Protein AF-A0A3M1CTQ0-F1 (afdb_monomer_lite)

Structure (mmCIF, N/CA/C/O backbone):
data_AF-A0A3M1CTQ0-F1
#
_entry.id   AF-A0A3M1CTQ0-F1
#
loop_
_atom_site.group_PDB
_atom_site.id
_atom_site.type_symbol
_atom_site.label_atom_id
_atom_site.label_alt_id
_atom_site.label_comp_id
_atom_site.label_asym_id
_atom_site.label_entity_id
_atom_site.label_seq_id
_atom_site.pdbx_PDB_ins_code
_atom_site.Cartn_x
_atom_site.Cartn_y
_atom_site.Cartn_z
_atom_site.occupancy
_atom_site.B_iso_or_equiv
_atom_site.auth_seq_id
_atom_site.auth_comp_id
_atom_site.auth_asym_id
_atom_site.auth_atom_id
_atom_site.pdbx_PDB_model_num
ATOM 1 N N . MET A 1 1 ? 39.152 0.778 6.930 1.00 37.28 1 MET A N 1
ATOM 2 C CA . MET A 1 1 ? 38.260 1.190 8.036 1.00 37.28 1 MET A CA 1
ATOM 3 C C . MET A 1 1 ? 37.864 -0.081 8.768 1.00 37.28 1 MET A C 1
ATOM 5 O O . MET A 1 1 ? 37.184 -0.903 8.170 1.00 37.28 1 MET A O 1
ATOM 9 N N . SER A 1 2 ? 38.401 -0.308 9.970 1.00 46.09 2 SER A N 1
ATOM 10 C CA . SER A 1 2 ? 38.157 -1.532 10.747 1.00 46.09 2 SER A CA 1
ATOM 11 C C . SER A 1 2 ? 36.682 -1.644 11.119 1.00 46.09 2 SER A C 1
ATOM 13 O O . SER A 1 2 ? 36.108 -0.698 11.652 1.00 46.09 2 SER A O 1
ATOM 15 N N . ASN A 1 3 ? 36.077 -2.787 10.806 1.00 51.97 3 ASN A N 1
ATOM 16 C CA . ASN A 1 3 ? 34.703 -3.111 11.162 1.00 51.97 3 ASN A CA 1
ATOM 17 C C . ASN A 1 3 ? 34.649 -3.400 12.675 1.00 51.97 3 ASN A C 1
ATOM 19 O O . ASN A 1 3 ? 35.300 -4.355 13.103 1.00 51.97 3 ASN A O 1
ATOM 23 N N . PRO A 1 4 ? 33.958 -2.600 13.506 1.00 60.28 4 PRO A N 1
ATOM 24 C CA . PRO A 1 4 ? 33.806 -2.932 14.915 1.00 60.28 4 PRO A CA 1
ATOM 25 C C . PRO A 1 4 ? 32.938 -4.190 15.023 1.00 60.28 4 PRO A C 1
ATOM 27 O O . PRO A 1 4 ? 31.771 -4.198 14.634 1.00 60.28 4 PRO A O 1
ATOM 30 N N . THR A 1 5 ? 33.521 -5.284 15.509 1.00 68.12 5 THR A N 1
ATOM 31 C CA . THR A 1 5 ? 32.817 -6.554 15.685 1.00 68.12 5 THR A CA 1
ATOM 32 C C . THR A 1 5 ? 31.755 -6.395 16.768 1.00 68.12 5 THR A C 1
ATOM 34 O O . THR A 1 5 ? 32.081 -6.146 17.926 1.00 68.12 5 THR A O 1
ATOM 37 N N . LEU A 1 6 ? 30.483 -6.576 16.398 1.00 76.38 6 LEU A N 1
ATOM 38 C CA . LEU A 1 6 ? 29.324 -6.518 17.303 1.00 76.38 6 LEU A CA 1
ATOM 39 C C . LEU A 1 6 ? 29.401 -7.547 18.456 1.00 76.38 6 LEU A C 1
ATOM 41 O O . LEU A 1 6 ? 28.663 -7.440 19.430 1.00 76.38 6 LEU A O 1
ATOM 45 N N . PHE A 1 7 ? 30.309 -8.521 18.345 1.00 77.75 7 PHE A N 1
ATOM 46 C CA . PHE A 1 7 ? 30.577 -9.572 19.320 1.00 77.75 7 PHE A CA 1
ATOM 47 C C . PHE A 1 7 ? 32.091 -9.670 19.594 1.00 77.75 7 PHE A C 1
ATOM 49 O O . PHE A 1 7 ? 32.768 -10.485 18.970 1.00 77.75 7 PHE A O 1
ATOM 56 N N . PRO A 1 8 ? 32.646 -8.819 20.473 1.00 74.62 8 PRO A N 1
ATOM 57 C CA . PRO A 1 8 ? 34.087 -8.775 20.739 1.00 74.62 8 PRO A CA 1
ATOM 58 C C . PRO A 1 8 ? 34.611 -10.010 21.490 1.00 74.62 8 PRO A C 1
ATOM 60 O O . PRO A 1 8 ? 35.784 -10.341 21.358 1.00 74.62 8 PRO A O 1
ATOM 63 N N . ASP A 1 9 ? 33.743 -10.705 22.231 1.00 81.44 9 ASP A N 1
ATOM 64 C CA . ASP A 1 9 ? 34.114 -11.860 23.061 1.00 81.44 9 ASP A CA 1
ATOM 65 C C . ASP A 1 9 ? 33.961 -13.208 22.336 1.00 81.44 9 ASP A C 1
ATOM 67 O O . ASP A 1 9 ? 34.254 -14.261 22.906 1.00 81.44 9 ASP A O 1
ATOM 71 N N . LEU A 1 10 ? 33.475 -13.207 21.087 1.00 73.38 10 LEU A N 1
ATOM 72 C CA . LEU A 1 10 ? 33.406 -14.436 20.303 1.00 73.38 10 LEU A CA 1
ATOM 73 C C . LEU A 1 10 ? 34.791 -14.763 19.737 1.00 73.38 10 LEU A C 1
ATOM 75 O O . LEU A 1 10 ? 35.428 -13.883 19.151 1.00 73.38 10 LEU A O 1
ATOM 79 N N . PRO A 1 11 ? 35.254 -16.021 19.856 1.00 69.75 11 PRO A N 1
ATOM 80 C CA . PRO A 1 11 ? 36.501 -16.430 19.235 1.00 69.75 11 PRO A CA 1
ATOM 81 C C . PRO A 1 11 ? 36.406 -16.198 17.726 1.00 69.75 11 PRO A C 1
ATOM 83 O O . PRO A 1 11 ? 35.443 -16.618 17.078 1.00 69.75 11 PRO A O 1
ATOM 86 N N . THR A 1 12 ? 37.401 -15.509 17.168 1.00 65.06 12 THR A N 1
ATOM 87 C CA . THR A 1 12 ? 37.523 -15.302 15.725 1.00 65.06 12 THR A CA 1
ATOM 88 C C . THR A 1 12 ? 37.502 -16.666 15.043 1.00 65.06 12 THR A C 1
ATOM 90 O O . THR A 1 12 ? 38.182 -17.589 15.499 1.00 65.06 12 THR A O 1
ATOM 93 N N . ALA A 1 13 ? 36.697 -16.816 13.985 1.00 60.97 13 ALA A N 1
ATOM 94 C CA . ALA A 1 13 ? 36.632 -18.071 13.244 1.00 60.97 13 ALA A CA 1
ATOM 95 C C . ALA A 1 13 ? 38.061 -18.512 12.877 1.00 60.97 13 ALA A C 1
ATOM 97 O O . ALA A 1 13 ? 38.835 -17.665 12.419 1.00 60.97 13 ALA A O 1
ATOM 98 N N . PRO A 1 14 ? 38.439 -19.783 13.107 1.00 52.78 14 PRO A N 1
ATOM 99 C CA . PRO A 1 14 ? 39.774 -20.243 12.769 1.00 52.78 14 PRO A CA 1
ATOM 100 C C . PRO A 1 14 ? 39.979 -20.039 11.269 1.00 52.78 14 PRO A C 1
ATOM 102 O O . PRO A 1 14 ? 39.201 -20.540 10.455 1.00 52.78 14 PRO A O 1
ATOM 105 N N . GLU A 1 15 ? 41.001 -19.259 10.923 1.00 51.41 15 GLU A N 1
ATOM 106 C CA . GLU A 1 15 ? 41.449 -19.072 9.549 1.00 51.41 15 GLU A CA 1
ATOM 107 C C . GLU A 1 15 ? 41.694 -20.465 8.963 1.00 51.41 15 GLU A C 1
ATOM 109 O O . GLU A 1 15 ? 42.306 -21.312 9.622 1.00 51.41 15 GLU A O 1
ATOM 114 N N . ALA A 1 16 ? 41.107 -20.754 7.798 1.00 49.25 16 ALA A N 1
ATOM 115 C CA . ALA A 1 16 ? 41.157 -22.078 7.195 1.00 49.25 16 ALA A CA 1
ATOM 116 C C . ALA A 1 16 ? 42.625 -22.494 7.034 1.00 49.25 16 ALA A C 1
ATOM 118 O O . ALA A 1 16 ? 43.319 -22.005 6.148 1.00 49.25 16 ALA A O 1
ATOM 119 N N . ALA A 1 17 ? 43.100 -23.349 7.941 1.00 44.41 17 ALA A N 1
ATOM 120 C CA . ALA A 1 17 ? 44.476 -23.800 7.951 1.00 44.41 17 ALA A CA 1
ATOM 121 C C . ALA A 1 17 ? 44.755 -24.529 6.635 1.00 44.41 17 ALA A C 1
ATOM 123 O O . ALA A 1 17 ? 44.167 -25.580 6.367 1.00 44.41 17 ALA A O 1
ATOM 124 N N . ASP A 1 18 ? 45.645 -23.954 5.832 1.00 42.75 18 ASP A N 1
ATOM 125 C CA . ASP A 1 18 ? 46.221 -24.592 4.657 1.00 42.75 18 ASP A CA 1
ATOM 126 C C . ASP A 1 18 ? 47.143 -25.711 5.155 1.00 42.75 18 ASP A C 1
ATOM 128 O O . ASP A 1 18 ? 48.320 -25.520 5.468 1.00 42.75 18 ASP A O 1
ATOM 132 N N . SER A 1 19 ? 46.555 -26.880 5.405 1.00 50.84 19 SER A N 1
ATOM 133 C CA . SER A 1 19 ? 47.279 -28.033 5.920 1.00 50.84 19 SER A CA 1
ATOM 134 C C . SER A 1 19 ? 48.076 -28.668 4.784 1.00 50.84 19 SER A C 1
ATOM 136 O O . SER A 1 19 ? 47.545 -29.475 4.019 1.00 50.84 19 SER A O 1
ATOM 138 N N . THR A 1 20 ? 49.362 -28.340 4.695 1.00 40.62 20 THR A N 1
ATOM 139 C CA . THR A 1 20 ? 50.334 -29.188 3.999 1.00 40.62 20 THR A CA 1
ATOM 140 C C . THR A 1 20 ? 50.493 -30.502 4.782 1.00 40.62 20 THR A C 1
ATOM 142 O O . THR A 1 20 ? 50.615 -30.472 6.010 1.00 40.62 20 THR A O 1
ATOM 145 N N . PRO A 1 21 ? 50.449 -31.686 4.141 1.00 44.47 21 PRO A N 1
ATOM 146 C CA . PRO A 1 21 ? 50.565 -32.938 4.874 1.00 44.47 21 PRO A CA 1
ATOM 147 C C . PRO A 1 21 ? 52.040 -33.246 5.168 1.00 44.47 21 PRO A C 1
ATOM 149 O O . PRO A 1 21 ? 52.803 -33.611 4.276 1.00 44.47 21 PRO A O 1
ATOM 152 N N . THR A 1 22 ? 52.433 -33.148 6.440 1.00 43.75 22 THR A N 1
ATOM 153 C CA . THR A 1 22 ? 53.650 -33.785 6.967 1.00 43.75 22 THR A CA 1
ATOM 154 C C . THR A 1 22 ? 53.391 -35.284 7.130 1.00 43.75 22 THR A C 1
ATOM 156 O O . THR A 1 22 ? 52.450 -35.693 7.810 1.00 43.75 22 THR A O 1
ATOM 159 N N . VAL A 1 23 ? 54.219 -36.117 6.497 1.00 43.12 23 VAL A N 1
ATOM 160 C CA . VAL A 1 23 ? 54.125 -37.584 6.538 1.00 43.12 23 VAL A CA 1
ATOM 161 C C . VAL A 1 23 ? 54.678 -38.114 7.867 1.00 43.12 23 VAL A C 1
ATOM 163 O O . VAL A 1 23 ? 55.861 -37.939 8.149 1.00 43.12 23 VAL A O 1
ATOM 166 N N . GLY A 1 24 ? 53.852 -38.810 8.658 1.00 45.62 24 GLY A N 1
ATOM 167 C CA . GLY A 1 24 ? 54.323 -39.579 9.816 1.00 45.62 24 GLY A CA 1
ATOM 168 C C . GLY A 1 24 ? 53.225 -40.212 10.687 1.00 45.62 24 GLY A C 1
ATOM 169 O O . GLY A 1 24 ? 52.746 -39.574 11.616 1.00 45.62 24 GLY A O 1
ATOM 170 N N . GLY A 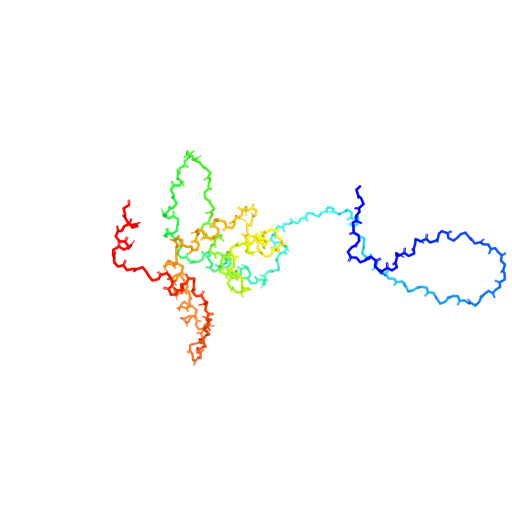1 25 ? 52.908 -41.493 10.439 1.00 45.31 25 GLY A N 1
ATOM 171 C CA . GLY A 1 25 ? 52.206 -42.411 11.363 1.00 45.31 25 GLY A CA 1
ATOM 172 C C . GLY A 1 25 ? 50.666 -42.489 11.244 1.00 45.31 25 GLY A C 1
ATOM 173 O O . GLY A 1 25 ? 50.023 -41.469 11.002 1.00 45.31 25 GLY A O 1
ATOM 174 N N . PRO A 1 26 ? 50.036 -43.677 11.414 1.00 46.19 26 PRO A N 1
ATOM 175 C CA . PRO A 1 26 ? 48.585 -43.825 11.303 1.00 46.19 26 PRO A CA 1
ATOM 176 C C . PRO A 1 26 ? 47.896 -43.297 12.569 1.00 46.19 26 PRO A C 1
ATOM 178 O O . PRO A 1 26 ? 47.778 -43.990 13.578 1.00 46.19 26 PRO A O 1
ATOM 181 N N . ALA A 1 27 ? 47.447 -42.046 12.511 1.00 52.06 27 ALA A N 1
ATOM 182 C CA . ALA A 1 27 ? 46.520 -41.469 13.477 1.00 52.06 27 ALA A CA 1
ATOM 183 C C . ALA A 1 27 ? 45.104 -42.066 13.292 1.00 52.06 27 ALA A C 1
ATOM 185 O O . ALA A 1 27 ? 44.753 -42.457 12.173 1.00 52.06 27 ALA A O 1
ATOM 186 N N . PRO A 1 28 ? 44.276 -42.150 14.355 1.00 54.44 28 PRO A N 1
ATOM 187 C CA . PRO A 1 28 ? 42.897 -42.628 14.252 1.00 54.44 28 PRO A CA 1
ATOM 188 C C . PRO A 1 28 ? 42.139 -41.841 13.179 1.00 54.44 28 PRO A C 1
ATOM 190 O O . PRO A 1 28 ? 42.247 -40.616 13.117 1.00 54.44 28 PRO A O 1
ATOM 193 N N . SER A 1 29 ? 41.394 -42.560 12.330 1.00 56.69 29 SER A N 1
ATOM 194 C CA . SER A 1 29 ? 40.676 -41.980 11.192 1.00 56.69 29 SER A CA 1
ATOM 195 C C . SER A 1 29 ? 39.818 -40.805 11.673 1.00 56.69 29 SER A C 1
ATOM 197 O O . SER A 1 29 ? 38.895 -41.027 12.463 1.00 56.69 29 SER A O 1
ATOM 199 N N . PRO A 1 30 ? 40.108 -39.561 11.250 1.00 65.88 30 PRO A N 1
ATOM 200 C CA . PRO A 1 30 ? 39.357 -38.408 11.709 1.00 65.88 30 PRO A CA 1
ATOM 201 C C . PRO A 1 30 ? 37.908 -38.585 11.266 1.00 65.88 30 PRO A C 1
ATOM 203 O O . PRO A 1 30 ? 37.645 -38.939 10.114 1.00 65.88 30 PRO A O 1
ATOM 206 N N . VAL A 1 31 ? 36.969 -38.372 12.190 1.00 68.62 31 VAL A N 1
ATOM 207 C CA . VAL A 1 31 ? 35.538 -38.317 11.875 1.00 68.62 31 VAL A CA 1
ATOM 208 C C . VAL A 1 31 ? 35.383 -37.333 10.718 1.00 68.62 31 VAL A C 1
ATOM 210 O O . VAL A 1 31 ? 35.722 -36.155 10.854 1.00 68.62 31 VAL A O 1
ATOM 213 N N . ALA A 1 32 ? 34.979 -37.837 9.550 1.00 75.81 32 ALA A N 1
ATOM 214 C CA . ALA A 1 32 ? 34.920 -37.034 8.340 1.00 75.81 32 ALA A CA 1
ATOM 215 C C . ALA A 1 32 ? 34.006 -35.826 8.581 1.00 75.81 32 ALA A C 1
ATOM 217 O O . ALA A 1 32 ? 32.908 -35.970 9.124 1.00 75.81 32 ALA A O 1
ATOM 218 N N . ARG A 1 33 ? 34.469 -34.629 8.204 1.00 79.44 33 ARG A N 1
ATOM 219 C CA . ARG A 1 33 ? 33.684 -33.401 8.381 1.00 79.44 33 ARG A CA 1
ATOM 220 C C . ARG A 1 33 ? 32.329 -33.545 7.667 1.00 79.44 33 ARG A C 1
ATOM 222 O O . ARG A 1 33 ? 32.297 -34.075 6.551 1.00 79.44 33 ARG A O 1
ATOM 229 N N . PRO A 1 34 ? 31.221 -33.077 8.272 1.00 82.50 34 PRO A N 1
ATOM 230 C CA . PRO A 1 34 ? 29.914 -33.135 7.634 1.00 82.50 34 PRO A CA 1
ATOM 231 C C . PRO A 1 34 ? 29.932 -32.310 6.345 1.00 82.50 34 PRO A C 1
ATOM 233 O O . PRO A 1 34 ? 30.423 -31.182 6.319 1.00 82.50 34 PRO A O 1
ATOM 236 N N . ARG A 1 35 ? 29.392 -32.875 5.261 1.00 87.81 35 ARG A N 1
ATOM 237 C CA . ARG A 1 35 ? 29.216 -32.141 4.004 1.00 87.81 35 ARG A CA 1
ATOM 238 C C . ARG A 1 35 ? 28.002 -31.231 4.155 1.00 87.81 35 ARG A C 1
ATOM 240 O O . ARG A 1 35 ? 26.880 -31.722 4.239 1.00 87.81 35 ARG A O 1
ATOM 247 N N . VAL A 1 36 ? 28.235 -29.925 4.204 1.00 91.31 36 VAL A N 1
ATOM 248 C CA . VAL A 1 36 ? 27.194 -28.901 4.340 1.00 91.31 36 VAL A CA 1
ATOM 249 C C . VAL A 1 36 ? 27.149 -28.019 3.095 1.00 91.31 36 VAL A C 1
ATOM 251 O O . VAL A 1 36 ? 28.163 -27.823 2.427 1.00 91.31 36 VAL A O 1
ATOM 254 N N . LEU A 1 37 ? 25.963 -27.504 2.767 1.00 90.62 37 LEU A N 1
ATOM 255 C CA . LEU A 1 37 ? 25.800 -26.462 1.756 1.00 90.62 37 LEU A CA 1
ATOM 256 C C . LEU A 1 37 ? 25.965 -25.106 2.440 1.00 90.62 37 LEU A C 1
ATOM 258 O O . LEU A 1 37 ? 25.121 -24.705 3.243 1.00 90.62 37 LEU A O 1
ATOM 262 N N . GLU A 1 38 ? 27.060 -24.417 2.143 1.00 92.25 38 GLU A N 1
ATOM 263 C CA . GLU A 1 38 ? 27.350 -23.109 2.722 1.00 92.25 38 GLU A CA 1
ATOM 264 C C . GLU A 1 38 ? 26.762 -21.986 1.851 1.00 92.25 38 GLU A C 1
ATOM 266 O O . GLU A 1 38 ? 26.916 -22.013 0.627 1.00 92.25 38 GLU A O 1
ATOM 271 N N . PRO A 1 39 ? 26.089 -20.979 2.439 1.00 92.62 39 PRO A N 1
ATOM 272 C CA . PRO A 1 39 ? 25.615 -19.833 1.674 1.00 92.62 39 PRO A CA 1
ATOM 273 C C . PRO A 1 39 ? 26.784 -18.953 1.207 1.00 92.62 39 PRO A C 1
ATOM 275 O O . PRO A 1 39 ? 27.442 -18.296 2.021 1.00 92.62 39 PRO A O 1
ATOM 278 N N . ASP A 1 40 ? 26.997 -18.875 -0.103 1.00 92.62 40 ASP A N 1
ATOM 279 C CA . ASP A 1 40 ? 27.942 -17.939 -0.713 1.00 92.62 40 ASP A CA 1
ATOM 280 C C . ASP A 1 40 ? 27.272 -16.573 -0.951 1.00 92.62 40 ASP A C 1
ATOM 282 O O . ASP A 1 40 ? 26.437 -16.415 -1.842 1.00 92.62 40 ASP A O 1
ATOM 286 N N . ARG A 1 41 ? 27.637 -15.571 -0.140 1.00 92.00 41 ARG A N 1
ATOM 287 C CA . ARG A 1 41 ? 27.110 -14.194 -0.247 1.00 92.00 41 ARG A CA 1
ATOM 288 C C . ARG A 1 41 ? 27.800 -13.363 -1.328 1.00 92.00 41 ARG A C 1
ATOM 290 O O . ARG A 1 41 ? 27.289 -12.303 -1.677 1.00 92.00 41 ARG A O 1
ATOM 297 N N . ASN A 1 42 ? 28.935 -13.833 -1.839 1.00 92.62 42 ASN A N 1
ATOM 298 C CA . ASN A 1 42 ? 29.690 -13.158 -2.889 1.00 92.62 42 ASN A CA 1
ATOM 299 C C . ASN A 1 42 ? 29.302 -13.669 -4.283 1.00 92.62 42 ASN A C 1
ATOM 301 O O . ASN A 1 42 ? 29.761 -13.123 -5.285 1.00 92.62 42 ASN A O 1
ATOM 305 N N . SER A 1 43 ? 28.442 -14.691 -4.351 1.00 91.12 43 SER A N 1
ATOM 306 C CA . SER A 1 43 ? 27.917 -15.229 -5.599 1.00 91.12 43 SER A CA 1
ATOM 307 C C . SER A 1 43 ? 27.136 -14.157 -6.365 1.00 91.12 43 SER A C 1
ATOM 309 O O . SER A 1 43 ? 26.027 -13.770 -5.989 1.00 91.12 43 SER A O 1
ATOM 311 N N . VAL A 1 44 ? 27.713 -13.666 -7.462 1.00 91.25 44 VAL A N 1
ATOM 312 C CA . VAL A 1 44 ? 27.046 -12.718 -8.357 1.00 91.25 44 VAL A CA 1
ATOM 313 C C . VAL A 1 44 ? 26.135 -13.492 -9.303 1.00 91.25 44 VAL A C 1
ATOM 315 O O . VAL A 1 44 ? 26.594 -14.307 -10.102 1.00 91.25 44 VAL A O 1
ATOM 318 N N . ARG A 1 45 ? 24.832 -13.206 -9.246 1.00 88.88 45 ARG A N 1
ATOM 319 C CA . ARG A 1 45 ? 23.831 -13.756 -10.164 1.00 88.88 45 ARG A CA 1
ATOM 320 C C . ARG A 1 45 ? 23.077 -12.626 -10.849 1.00 88.88 45 ARG A C 1
ATOM 322 O O . ARG A 1 45 ? 22.513 -11.759 -10.187 1.00 88.88 45 ARG A O 1
ATOM 329 N N . LEU A 1 46 ? 23.025 -12.676 -12.176 1.00 89.75 46 LEU A N 1
ATOM 330 C CA . LEU A 1 46 ? 22.094 -11.873 -12.959 1.00 89.75 46 LEU A CA 1
ATOM 331 C C . LEU A 1 46 ? 20.774 -12.638 -13.049 1.00 89.75 46 LEU A C 1
ATOM 333 O O . LEU A 1 46 ? 20.736 -13.746 -13.582 1.00 89.75 46 LEU A O 1
ATOM 337 N N . THR A 1 47 ? 19.705 -12.051 -12.518 1.00 81.62 47 THR A N 1
ATOM 338 C CA . THR A 1 47 ? 18.360 -12.624 -12.599 1.00 81.62 47 THR A CA 1
ATOM 339 C C . THR A 1 47 ? 17.480 -11.674 -13.396 1.00 81.62 47 THR A C 1
ATOM 341 O O . THR A 1 47 ? 17.225 -10.551 -12.964 1.00 81.62 47 THR A O 1
ATOM 344 N N . THR A 1 48 ? 17.011 -12.119 -14.558 1.00 86.56 48 THR A N 1
ATOM 345 C CA . THR A 1 48 ? 15.908 -11.471 -15.266 1.00 86.56 48 THR A CA 1
ATOM 346 C C . THR A 1 48 ? 14.608 -12.058 -14.735 1.00 86.56 48 THR A C 1
ATOM 348 O O . THR A 1 48 ? 14.426 -13.273 -14.684 1.00 86.56 48 THR A O 1
ATOM 351 N N . SER A 1 49 ? 13.710 -11.200 -14.273 1.00 82.75 49 SER A N 1
ATOM 352 C CA . SER A 1 49 ? 12.399 -11.622 -13.789 1.00 82.75 49 SER A CA 1
ATOM 353 C C . SER A 1 49 ? 11.383 -10.588 -14.213 1.00 82.75 49 SER A C 1
ATOM 355 O O . SER A 1 49 ? 11.623 -9.386 -14.075 1.00 82.75 49 SER A O 1
ATOM 357 N N . ASP A 1 50 ? 10.256 -11.048 -14.733 1.00 88.88 50 ASP A N 1
ATOM 358 C CA . ASP A 1 50 ? 9.085 -10.204 -14.840 1.00 88.88 50 ASP A CA 1
ATOM 359 C C . ASP A 1 50 ? 8.524 -9.975 -13.433 1.00 88.88 50 ASP A C 1
ATOM 361 O O . ASP A 1 50 ? 8.515 -10.870 -12.587 1.00 88.88 50 ASP A O 1
ATOM 365 N N . LEU A 1 51 ? 8.100 -8.741 -13.157 1.00 88.94 51 LEU A N 1
ATOM 366 C CA . LEU A 1 51 ? 7.614 -8.379 -11.829 1.00 88.94 51 LEU A CA 1
ATOM 367 C C . LEU A 1 51 ? 6.408 -9.233 -11.428 1.00 88.94 51 LEU A C 1
ATOM 369 O O . LEU A 1 51 ? 6.262 -9.551 -10.252 1.00 88.94 51 LEU A O 1
ATOM 373 N N . ASP A 1 52 ? 5.575 -9.612 -12.400 1.00 93.19 52 ASP A N 1
ATOM 374 C CA . ASP A 1 52 ? 4.345 -10.347 -12.152 1.00 93.19 52 ASP A CA 1
ATOM 375 C C . ASP A 1 52 ? 4.606 -11.777 -11.660 1.00 93.19 52 ASP A C 1
ATOM 377 O O . ASP A 1 52 ? 4.063 -12.171 -10.632 1.00 93.19 52 ASP A O 1
ATOM 381 N N . SER A 1 53 ? 5.515 -12.523 -12.284 1.00 92.25 53 SER A N 1
ATOM 382 C CA . SER A 1 53 ? 5.844 -13.901 -11.887 1.00 92.25 53 SER A CA 1
ATOM 383 C C . SER A 1 53 ? 6.572 -14.001 -10.549 1.00 92.25 53 SER A C 1
ATOM 385 O O . SER A 1 53 ? 6.649 -15.085 -9.974 1.00 92.25 53 SER A O 1
ATOM 387 N N . LEU A 1 54 ? 7.089 -12.889 -10.011 1.00 90.38 54 LEU A N 1
ATOM 388 C CA . LEU A 1 54 ? 7.672 -12.865 -8.665 1.00 90.38 54 LEU A CA 1
ATOM 389 C C . LEU A 1 54 ? 6.623 -12.992 -7.553 1.00 90.38 54 LEU A C 1
ATOM 391 O O . LEU A 1 54 ? 6.990 -13.219 -6.399 1.00 90.38 54 LEU A O 1
ATOM 395 N N . LEU A 1 55 ? 5.338 -12.827 -7.875 1.00 95.31 55 LEU A N 1
ATOM 396 C CA . LEU A 1 55 ? 4.248 -12.924 -6.917 1.00 95.31 55 LEU A CA 1
ATOM 397 C C . LEU A 1 55 ? 3.317 -14.095 -7.279 1.00 95.31 55 LEU A C 1
ATOM 399 O O . LEU A 1 55 ? 2.769 -14.095 -8.384 1.00 95.31 55 LEU A O 1
ATOM 403 N N . PRO A 1 56 ? 3.070 -15.057 -6.367 1.00 95.12 56 PRO A N 1
ATOM 404 C CA . PRO A 1 56 ? 2.162 -16.174 -6.628 1.00 95.12 56 PRO A CA 1
ATOM 405 C C . PRO A 1 56 ? 0.769 -15.718 -7.109 1.00 95.12 56 PRO A C 1
ATOM 407 O O . PRO A 1 56 ? 0.295 -14.667 -6.661 1.00 95.12 56 PRO A O 1
ATOM 410 N N . PRO A 1 57 ? 0.094 -16.465 -8.005 1.00 94.00 57 PRO A N 1
ATOM 411 C CA . PRO A 1 57 ? -1.218 -16.083 -8.544 1.00 94.00 57 PRO A CA 1
ATOM 412 C C . PRO A 1 57 ? -2.326 -15.938 -7.490 1.00 94.00 57 PRO A C 1
ATOM 414 O O . PRO A 1 57 ? -3.248 -15.147 -7.668 1.00 94.00 57 PRO A O 1
ATOM 417 N N . ASP A 1 58 ? -2.224 -16.682 -6.393 1.00 94.44 58 ASP A N 1
ATOM 418 C CA . ASP A 1 58 ? -3.158 -16.730 -5.265 1.00 94.44 58 ASP A CA 1
ATOM 419 C C . ASP A 1 58 ? -2.796 -15.758 -4.128 1.00 94.44 58 ASP A C 1
ATOM 421 O O . ASP A 1 58 ? -3.464 -15.715 -3.097 1.00 94.44 58 ASP A O 1
ATOM 425 N N . HIS A 1 59 ? -1.756 -14.939 -4.302 1.00 96.12 59 HIS A N 1
ATOM 426 C CA . HIS A 1 59 ? -1.299 -14.020 -3.267 1.00 96.12 59 HIS A CA 1
ATOM 427 C C . HIS A 1 59 ? -2.319 -12.897 -2.989 1.00 96.12 59 HIS A C 1
ATOM 429 O O . HIS A 1 59 ? -2.756 -12.192 -3.902 1.00 96.12 59 HIS A O 1
ATOM 435 N N . ASN A 1 60 ? -2.605 -12.624 -1.710 1.00 94.00 60 ASN A N 1
ATOM 436 C CA . ASN A 1 60 ? -3.613 -11.646 -1.259 1.00 94.00 60 ASN A CA 1
ATOM 437 C C . ASN A 1 60 ? -3.474 -10.242 -1.876 1.00 94.00 60 ASN A C 1
ATOM 439 O O . ASN A 1 60 ? -4.474 -9.606 -2.201 1.00 94.00 60 ASN A O 1
ATOM 443 N N . ALA A 1 61 ? -2.248 -9.755 -2.090 1.00 96.38 61 ALA A N 1
ATOM 444 C CA . ALA A 1 61 ? -2.007 -8.470 -2.760 1.00 96.38 61 ALA A CA 1
ATOM 445 C C . ALA A 1 61 ? -2.666 -8.366 -4.156 1.00 96.38 61 ALA A C 1
ATOM 447 O O . ALA A 1 61 ? -3.104 -7.282 -4.543 1.00 96.38 61 ALA A O 1
ATOM 448 N N . ARG A 1 62 ? -2.808 -9.482 -4.888 1.00 96.81 62 ARG A N 1
ATOM 449 C CA . ARG A 1 62 ? -3.523 -9.520 -6.174 1.00 96.81 62 ARG A CA 1
ATOM 450 C C . ARG A 1 62 ? -5.024 -9.344 -5.989 1.00 96.81 62 ARG A C 1
ATOM 452 O O . ARG A 1 62 ? -5.639 -8.592 -6.739 1.00 96.81 62 ARG A O 1
ATOM 459 N N . ALA A 1 63 ? -5.600 -9.990 -4.975 1.00 93.44 63 ALA A N 1
ATOM 460 C CA . ALA A 1 63 ? -7.007 -9.820 -4.625 1.00 93.44 63 ALA A CA 1
ATOM 461 C C . ALA A 1 63 ? -7.301 -8.371 -4.208 1.00 93.44 63 ALA A C 1
ATOM 463 O O . ALA A 1 63 ? -8.273 -7.785 -4.679 1.00 93.44 63 ALA A O 1
ATOM 464 N N . VAL A 1 64 ? -6.416 -7.762 -3.409 1.00 94.62 64 VAL A N 1
ATOM 465 C CA . VAL A 1 64 ? -6.506 -6.341 -3.038 1.00 94.62 64 VAL A CA 1
ATOM 466 C C . VAL A 1 64 ? -6.462 -5.444 -4.269 1.00 94.62 64 VAL A C 1
ATOM 468 O O . VAL A 1 64 ? -7.324 -4.582 -4.418 1.00 94.62 64 VAL A O 1
ATOM 471 N N . TRP A 1 65 ? -5.502 -5.654 -5.172 1.00 96.88 65 TRP A N 1
ATOM 472 C CA . TRP A 1 65 ? -5.418 -4.869 -6.402 1.00 96.88 65 TRP A CA 1
ATOM 473 C C . TRP A 1 65 ? -6.681 -5.013 -7.256 1.00 96.88 65 TRP A C 1
ATOM 475 O O . TRP A 1 65 ? -7.290 -4.016 -7.634 1.00 96.88 65 TRP A O 1
ATOM 485 N N . ALA A 1 66 ? -7.137 -6.246 -7.492 1.00 94.75 66 ALA A N 1
ATOM 486 C CA . ALA A 1 66 ? -8.353 -6.517 -8.256 1.00 94.75 66 ALA A CA 1
ATOM 487 C C . ALA A 1 66 ? -9.606 -5.888 -7.627 1.00 94.75 66 ALA A C 1
ATOM 489 O O . ALA A 1 66 ? -10.503 -5.451 -8.348 1.00 94.75 66 ALA A O 1
ATOM 490 N N . TYR A 1 67 ? -9.669 -5.836 -6.298 1.00 91.06 67 TYR A N 1
ATOM 491 C CA . TYR A 1 67 ? -10.742 -5.182 -5.563 1.00 91.06 67 TYR A CA 1
ATOM 492 C C . TYR A 1 67 ? -10.703 -3.658 -5.730 1.00 91.06 67 TYR A C 1
ATOM 494 O O . TYR A 1 67 ? -11.711 -3.062 -6.102 1.00 91.06 67 TYR A O 1
ATOM 502 N N . VAL A 1 68 ? -9.536 -3.031 -5.553 1.00 93.69 68 VAL A N 1
ATOM 503 C CA . VAL A 1 68 ? -9.369 -1.577 -5.727 1.00 93.69 68 VAL A CA 1
ATOM 504 C C . VAL A 1 68 ? -9.711 -1.135 -7.149 1.00 93.69 68 VAL A C 1
ATOM 506 O O . VAL A 1 68 ? -10.362 -0.110 -7.325 1.00 93.69 68 VAL A O 1
ATOM 509 N N . GLN A 1 69 ? -9.377 -1.942 -8.158 1.00 94.31 69 GLN A N 1
ATOM 510 C CA . GLN A 1 69 ? -9.732 -1.674 -9.557 1.00 94.31 69 GLN A CA 1
ATOM 511 C C . GLN A 1 69 ? -11.249 -1.652 -9.825 1.00 94.31 69 GLN A C 1
ATOM 513 O O . GLN A 1 69 ? -11.674 -1.174 -10.874 1.00 94.31 69 GLN A O 1
ATOM 518 N N . ARG A 1 70 ? -12.072 -2.173 -8.907 1.00 91.06 70 ARG A N 1
ATOM 519 C CA . ARG A 1 70 ? -13.543 -2.154 -8.994 1.00 91.06 70 ARG A CA 1
ATOM 520 C C . ARG A 1 70 ? -14.179 -1.042 -8.159 1.00 91.06 70 ARG A C 1
ATOM 522 O O . ARG A 1 70 ? -15.386 -0.844 -8.259 1.00 91.06 70 ARG A O 1
ATOM 529 N N . MET A 1 71 ? -13.402 -0.343 -7.333 1.00 89.44 71 MET A N 1
ATOM 530 C CA . MET A 1 71 ? -13.899 0.759 -6.514 1.00 89.44 71 MET A CA 1
ATOM 531 C C . MET A 1 71 ? -14.149 2.003 -7.366 1.00 89.44 71 MET A C 1
ATOM 533 O O . MET A 1 71 ? -13.394 2.299 -8.293 1.00 89.44 71 MET A O 1
ATOM 537 N N . ASP A 1 72 ? -15.165 2.789 -7.005 1.00 89.94 72 ASP A N 1
ATOM 538 C CA . ASP A 1 72 ? -15.335 4.122 -7.581 1.00 89.94 72 ASP A CA 1
ATOM 539 C C . ASP A 1 72 ? -14.316 5.099 -6.977 1.00 89.94 72 ASP A C 1
ATOM 541 O O . ASP A 1 72 ? -14.529 5.716 -5.932 1.00 89.94 72 ASP A O 1
ATOM 545 N N . LEU A 1 73 ? -13.178 5.237 -7.657 1.00 92.56 73 LEU A N 1
ATOM 546 C CA . LEU A 1 73 ? -12.124 6.185 -7.298 1.00 92.56 73 LEU A CA 1
ATOM 547 C C . LEU A 1 73 ? -12.272 7.531 -8.022 1.00 92.56 73 LEU A C 1
ATOM 549 O O . LEU A 1 73 ? -11.412 8.403 -7.865 1.00 92.56 73 LEU A O 1
ATOM 553 N N . SER A 1 74 ? -13.347 7.740 -8.793 1.00 92.69 74 SER A N 1
ATOM 554 C CA . SER A 1 74 ? -13.576 8.974 -9.559 1.00 92.69 74 SER A CA 1
ATOM 555 C C . SER A 1 74 ? -13.423 10.250 -8.719 1.00 92.69 74 SER A C 1
ATOM 557 O O . SER A 1 74 ? -12.785 11.190 -9.204 1.00 92.69 74 SER A O 1
ATOM 559 N N . PRO A 1 75 ? -13.887 10.309 -7.450 1.00 91.62 75 PRO A N 1
ATOM 560 C CA . PRO A 1 75 ? -13.673 11.481 -6.599 1.00 91.62 75 PRO A CA 1
ATOM 561 C C . PRO A 1 75 ? -12.191 11.797 -6.331 1.00 91.62 75 PRO A C 1
ATOM 563 O O . PRO A 1 75 ? -11.807 12.967 -6.293 1.00 91.62 75 PRO A O 1
ATOM 566 N N . LEU A 1 76 ? -11.334 10.777 -6.194 1.00 91.56 76 LEU A N 1
ATOM 567 C CA . LEU A 1 76 ? -9.890 10.965 -5.998 1.00 91.56 76 LEU A CA 1
ATOM 568 C C . LEU A 1 76 ? -9.228 11.502 -7.266 1.00 91.56 76 LEU A C 1
ATOM 570 O O . LEU A 1 76 ? -8.447 12.452 -7.215 1.00 91.56 76 LEU A O 1
ATOM 574 N N . TYR A 1 77 ? -9.575 10.929 -8.419 1.00 93.12 77 TYR A N 1
ATOM 575 C CA . TYR A 1 77 ? -9.068 11.388 -9.710 1.00 93.12 77 TYR A CA 1
ATOM 576 C C . TYR A 1 77 ? -9.550 12.801 -10.062 1.00 93.12 77 TYR A C 1
ATOM 578 O O . TYR A 1 77 ? -8.810 13.573 -10.680 1.00 93.12 77 TYR A O 1
ATOM 586 N N . ALA A 1 78 ? -10.764 13.183 -9.655 1.00 90.81 78 ALA A N 1
ATOM 587 C CA . ALA A 1 78 ? -11.295 14.532 -9.844 1.00 90.81 78 ALA A CA 1
ATOM 588 C C . ALA A 1 78 ? -10.452 15.596 -9.112 1.00 90.81 78 ALA A C 1
ATOM 590 O O . ALA A 1 78 ? -10.226 16.680 -9.657 1.00 90.81 78 ALA A O 1
ATOM 591 N N . ALA A 1 79 ? -9.909 15.267 -7.935 1.00 87.31 79 ALA A N 1
ATOM 592 C CA . ALA A 1 79 ? -9.077 16.166 -7.133 1.00 87.31 79 ALA A CA 1
ATOM 593 C C . ALA A 1 79 ? -7.675 16.431 -7.726 1.00 87.31 79 ALA A C 1
ATOM 595 O O . ALA A 1 79 ? -7.005 17.391 -7.331 1.00 87.31 79 ALA A O 1
ATOM 596 N N . ILE A 1 80 ? -7.220 15.616 -8.685 1.00 89.19 80 ILE A N 1
ATOM 597 C CA . ILE A 1 80 ? -5.913 15.790 -9.329 1.00 89.19 80 ILE A CA 1
ATOM 598 C C . ILE A 1 80 ? -5.949 17.017 -10.249 1.00 89.19 80 ILE A C 1
ATOM 600 O O . ILE A 1 80 ? -6.696 17.076 -11.227 1.00 89.19 80 ILE A O 1
ATOM 604 N N . ARG A 1 81 ? -5.104 18.008 -9.941 1.00 82.31 81 ARG A N 1
ATOM 605 C CA . ARG A 1 81 ? -4.989 19.259 -10.714 1.00 82.31 81 ARG A CA 1
ATOM 606 C C . ARG A 1 81 ? -4.065 19.152 -11.926 1.00 82.31 81 ARG A C 1
ATOM 608 O O . ARG A 1 81 ? -4.218 19.926 -12.863 1.00 82.31 81 ARG A O 1
ATOM 615 N N . ALA A 1 82 ? -3.112 18.221 -11.909 1.00 80.56 82 ALA A N 1
ATOM 616 C CA . ALA A 1 82 ? -2.213 17.980 -13.032 1.00 80.56 82 ALA A CA 1
ATOM 617 C C . ALA A 1 82 ? -2.998 17.333 -14.188 1.00 80.56 82 ALA A C 1
ATOM 619 O O . ALA A 1 82 ? -3.303 16.143 -14.137 1.00 80.56 82 ALA A O 1
ATOM 620 N N . ARG A 1 83 ? -3.374 18.131 -15.197 1.00 79.94 83 ARG A N 1
ATOM 621 C CA . ARG A 1 83 ? -4.164 17.710 -16.368 1.00 79.94 83 ARG A CA 1
ATOM 622 C C . ARG A 1 83 ? -3.569 18.279 -17.661 1.00 79.94 83 ARG A C 1
ATOM 624 O O . ARG A 1 83 ? -3.010 19.370 -17.647 1.00 79.94 83 ARG A O 1
ATOM 631 N N . GLY A 1 84 ? -3.763 17.572 -18.776 1.00 75.00 84 GLY A N 1
ATOM 632 C CA . GLY A 1 84 ? -3.338 18.009 -20.112 1.00 75.00 84 GLY A CA 1
ATOM 633 C C . GLY A 1 84 ? -1.871 17.710 -20.452 1.00 75.00 84 GLY A C 1
ATOM 634 O O . GLY A 1 84 ? -1.165 17.040 -19.704 1.00 75.00 84 GLY A O 1
ATOM 635 N N . SER A 1 85 ? -1.431 18.197 -21.618 1.00 66.62 85 SER A N 1
ATOM 636 C CA . SER A 1 85 ? -0.102 17.955 -22.211 1.00 66.62 85 SER A CA 1
ATOM 637 C C . SER A 1 85 ? 0.995 18.923 -21.749 1.00 66.62 85 SER A C 1
ATOM 639 O O . SER A 1 85 ? 2.144 18.780 -22.157 1.00 66.62 85 SER A O 1
ATOM 641 N N . HIS A 1 86 ? 0.668 19.889 -20.889 1.00 69.12 86 HIS A N 1
ATOM 642 C CA . HIS A 1 86 ? 1.632 20.783 -20.242 1.00 69.12 86 HIS A CA 1
ATOM 643 C C . HIS A 1 86 ? 1.621 20.527 -18.730 1.00 69.12 86 HIS A C 1
ATOM 645 O O . HIS A 1 86 ? 0.647 20.924 -18.086 1.00 69.12 86 HIS A O 1
ATOM 651 N N . PRO A 1 87 ? 2.631 19.857 -18.134 1.00 61.19 87 PRO A N 1
ATOM 652 C CA . PRO A 1 87 ? 2.570 19.666 -16.686 1.00 61.19 87 PRO A CA 1
ATOM 653 C C . PRO A 1 87 ? 3.905 19.737 -15.926 1.00 61.19 87 PRO A C 1
ATOM 655 O O . PRO A 1 87 ? 4.985 19.434 -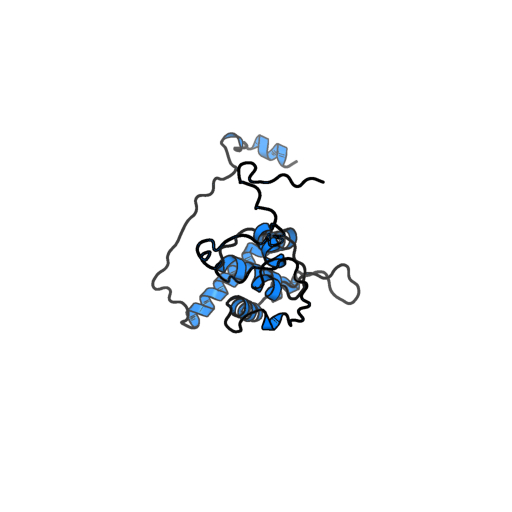16.428 1.00 61.19 87 PRO A O 1
ATOM 658 N N . GLY A 1 88 ? 3.789 20.083 -14.639 1.00 70.94 88 GLY A N 1
ATOM 659 C CA . GLY A 1 88 ? 4.759 19.690 -13.616 1.00 70.94 88 GLY A CA 1
ATOM 660 C C . GLY A 1 88 ? 4.741 18.171 -13.369 1.00 70.94 88 GLY A C 1
ATOM 661 O O . GLY A 1 88 ? 4.131 17.411 -14.118 1.00 70.94 88 GLY A O 1
ATOM 662 N N . ARG A 1 89 ? 5.404 17.703 -12.304 1.00 79.81 89 ARG A N 1
ATOM 663 C CA . ARG A 1 89 ? 5.542 16.263 -12.004 1.00 79.81 89 ARG A CA 1
ATOM 664 C C . ARG A 1 89 ? 4.174 15.538 -11.977 1.00 79.81 89 ARG A C 1
ATOM 666 O O . ARG A 1 89 ? 3.289 15.996 -11.250 1.00 79.81 89 ARG A O 1
ATOM 673 N N . PRO A 1 90 ? 4.012 14.397 -12.684 1.00 85.25 90 PRO A N 1
ATOM 674 C CA . PRO A 1 90 ? 2.803 13.576 -12.613 1.00 85.25 90 PRO A CA 1
ATOM 675 C C . PRO A 1 90 ? 2.443 13.175 -11.177 1.00 85.25 90 PRO A C 1
ATOM 677 O O . PRO A 1 90 ? 3.325 12.935 -10.343 1.00 85.25 90 PRO A O 1
ATOM 680 N N . SER A 1 91 ? 1.142 13.087 -10.891 1.00 89.62 91 SER A N 1
ATOM 681 C CA . SER A 1 91 ? 0.658 12.540 -9.620 1.00 89.62 91 SER A CA 1
ATOM 682 C C . SER A 1 91 ? 0.830 11.024 -9.592 1.00 89.62 91 SER A C 1
ATOM 684 O O . SER A 1 91 ? 0.721 10.366 -10.624 1.00 89.62 91 SER A O 1
ATOM 686 N N . ILE A 1 92 ? 1.045 10.471 -8.398 1.00 94.31 92 ILE A N 1
ATOM 687 C CA . ILE A 1 92 ? 0.897 9.030 -8.175 1.00 94.31 92 ILE A CA 1
ATOM 688 C C . ILE A 1 92 ? -0.582 8.671 -8.342 1.00 94.31 92 ILE A C 1
ATOM 690 O O . ILE A 1 92 ? -1.454 9.452 -7.947 1.00 94.31 92 ILE A O 1
ATOM 694 N N . ASP A 1 93 ? -0.837 7.509 -8.936 1.00 95.44 93 ASP A N 1
ATOM 695 C CA . ASP A 1 93 ? -2.171 6.949 -9.111 1.00 95.44 93 ASP A CA 1
ATOM 696 C C . ASP A 1 93 ? -2.871 6.756 -7.742 1.00 95.44 93 ASP A C 1
ATOM 698 O O . ASP A 1 93 ? -2.330 6.067 -6.866 1.00 95.44 93 ASP A O 1
ATOM 702 N N . PRO A 1 94 ? -4.066 7.343 -7.519 1.00 95.25 94 PRO A N 1
ATOM 703 C CA . PRO A 1 94 ? -4.857 7.090 -6.320 1.00 95.25 94 PRO A CA 1
ATOM 704 C C . PRO A 1 94 ? -5.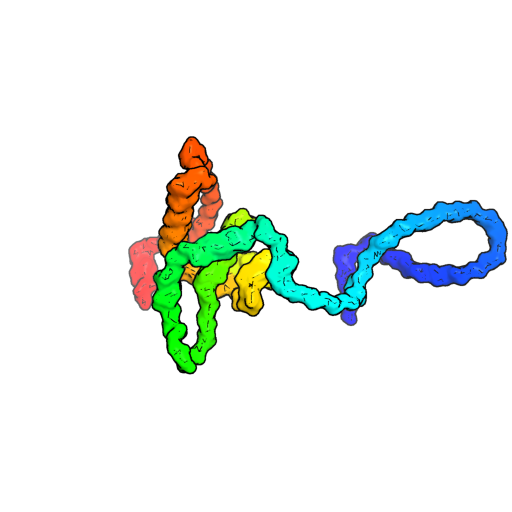185 5.611 -6.075 1.00 95.25 94 PRO A C 1
ATOM 706 O O . PRO A 1 94 ? -5.264 5.212 -4.914 1.00 95.25 94 PRO A O 1
ATOM 709 N N . ALA A 1 95 ? -5.343 4.795 -7.124 1.00 96.50 95 ALA A N 1
ATOM 710 C CA . ALA A 1 95 ? -5.572 3.355 -7.000 1.00 96.50 95 ALA A CA 1
ATOM 711 C C . ALA A 1 95 ? -4.375 2.657 -6.346 1.00 96.50 95 ALA A C 1
ATOM 713 O O . ALA A 1 95 ? -4.549 1.847 -5.438 1.00 96.50 95 ALA A O 1
ATOM 714 N N . LEU A 1 96 ? -3.148 3.042 -6.715 1.00 97.81 96 LEU A N 1
ATOM 715 C CA . LEU A 1 96 ? -1.940 2.540 -6.060 1.00 97.81 96 LEU A CA 1
ATOM 716 C C . LEU A 1 96 ? -1.915 2.908 -4.572 1.00 97.81 96 LEU A C 1
ATOM 718 O O . LEU A 1 96 ? -1.678 2.053 -3.720 1.00 97.81 96 LEU A O 1
ATOM 722 N N . LEU A 1 97 ? -2.171 4.175 -4.239 1.00 97.00 97 LEU A N 1
ATOM 723 C CA . LEU A 1 97 ? -2.150 4.632 -2.845 1.00 97.00 97 LEU A CA 1
ATOM 724 C C . LEU A 1 97 ? -3.236 3.950 -2.003 1.00 97.00 97 LEU A C 1
ATOM 726 O O . LEU A 1 97 ? -2.974 3.586 -0.855 1.00 97.00 97 LEU A O 1
ATOM 730 N N . MET A 1 98 ? -4.418 3.729 -2.583 1.00 95.81 98 MET A N 1
ATOM 731 C CA . MET A 1 98 ? -5.495 2.960 -1.967 1.00 95.81 98 MET A CA 1
ATOM 732 C C . MET A 1 98 ? -5.080 1.506 -1.725 1.00 95.81 98 MET A C 1
ATOM 734 O O . MET A 1 98 ? -5.198 1.017 -0.605 1.00 95.81 98 MET A O 1
ATOM 738 N N . ALA A 1 99 ? -4.554 0.824 -2.745 1.00 96.94 99 ALA A N 1
ATOM 739 C CA . ALA A 1 99 ? -4.154 -0.576 -2.643 1.00 96.94 99 ALA A CA 1
ATOM 740 C C . ALA A 1 99 ? -3.037 -0.789 -1.617 1.00 96.94 99 ALA A C 1
ATOM 742 O O . ALA A 1 99 ? -3.100 -1.735 -0.834 1.00 96.94 99 ALA A O 1
ATOM 743 N N . LEU A 1 100 ? -2.054 0.117 -1.565 1.00 97.88 100 LEU A N 1
ATOM 744 C CA . LEU A 1 100 ? -0.993 0.077 -0.560 1.00 97.88 100 LEU A CA 1
ATOM 745 C C . LEU A 1 100 ? -1.550 0.207 0.856 1.00 97.88 100 LEU A C 1
ATOM 747 O O . LEU A 1 100 ? -1.146 -0.556 1.728 1.00 97.88 100 LEU A O 1
ATOM 751 N N . TRP A 1 101 ? -2.474 1.142 1.092 1.00 96.06 101 TRP A N 1
ATOM 752 C CA . TRP A 1 101 ? -3.080 1.300 2.413 1.00 96.06 101 TRP A CA 1
ATOM 753 C C . TRP A 1 101 ? -3.982 0.131 2.788 1.00 96.06 101 TRP A C 1
ATOM 755 O O . TRP A 1 101 ? -3.889 -0.348 3.912 1.00 96.06 101 TRP A O 1
ATOM 765 N N . LEU A 1 102 ? -4.799 -0.361 1.859 1.00 94.00 102 LEU A N 1
ATOM 766 C CA . LEU A 1 102 ? -5.680 -1.494 2.112 1.00 94.00 102 LEU A CA 1
ATOM 767 C C . LEU A 1 102 ? -4.877 -2.762 2.424 1.00 94.00 102 LEU A C 1
ATOM 769 O O . LEU A 1 102 ? -5.140 -3.422 3.427 1.00 94.00 102 LEU A O 1
ATOM 773 N N . PHE A 1 103 ? -3.850 -3.066 1.624 1.00 96.31 103 PHE A N 1
ATOM 774 C CA . PHE A 1 103 ? -2.983 -4.217 1.872 1.00 96.31 103 PHE A CA 1
ATOM 775 C C . PHE A 1 103 ? -2.195 -4.064 3.180 1.00 96.31 103 PHE A C 1
ATOM 777 O O . PHE A 1 103 ? -2.143 -4.995 3.977 1.00 96.31 103 PHE A O 1
ATOM 784 N N . ALA A 1 104 ? -1.665 -2.868 3.461 1.00 96.19 104 ALA A N 1
ATOM 785 C CA . ALA A 1 104 ? -1.002 -2.575 4.729 1.00 96.19 104 ALA A CA 1
ATOM 786 C C . ALA A 1 104 ? -1.928 -2.794 5.932 1.00 96.19 104 ALA A C 1
ATOM 788 O O . ALA A 1 104 ? -1.493 -3.346 6.936 1.00 96.19 104 ALA A O 1
ATOM 789 N N . THR A 1 105 ? -3.202 -2.404 5.840 1.00 91.62 105 THR A N 1
ATOM 790 C CA . THR A 1 105 ? -4.183 -2.630 6.907 1.00 91.62 105 THR A CA 1
ATOM 791 C C . THR A 1 105 ? -4.436 -4.116 7.148 1.00 91.62 105 THR A C 1
ATOM 793 O O . THR A 1 105 ? -4.477 -4.521 8.307 1.00 91.62 105 THR A O 1
ATOM 796 N N . LEU A 1 106 ? -4.544 -4.927 6.090 1.00 91.06 106 LEU A N 1
ATOM 797 C CA . LEU A 1 106 ? -4.694 -6.384 6.215 1.00 91.06 106 LEU A CA 1
ATOM 798 C C . LEU A 1 106 ? -3.482 -7.034 6.902 1.00 91.06 106 LEU A C 1
ATOM 800 O O . LEU A 1 106 ? -3.648 -7.947 7.701 1.00 91.06 106 LEU A O 1
ATOM 804 N N . GLU A 1 107 ? -2.282 -6.510 6.653 1.00 94.00 107 GLU A N 1
ATOM 805 C CA . GLU A 1 107 ? -1.025 -6.971 7.259 1.00 94.00 107 GLU A CA 1
ATOM 806 C C . GLU A 1 107 ? -0.711 -6.295 8.616 1.00 94.00 107 GLU A C 1
ATOM 808 O O . GLU A 1 107 ? 0.368 -6.480 9.179 1.00 94.00 107 GLU A O 1
ATOM 813 N N . GLY A 1 108 ? -1.616 -5.465 9.154 1.00 92.12 108 GLY A N 1
ATOM 814 C CA . GLY A 1 108 ? -1.427 -4.779 10.442 1.00 92.12 108 GLY A CA 1
ATOM 815 C C . GLY A 1 108 ? -0.414 -3.620 10.430 1.00 92.12 108 GLY A C 1
ATOM 816 O O . GLY A 1 108 ? 0.050 -3.167 11.480 1.00 92.12 108 GLY A O 1
ATOM 817 N N . VAL A 1 109 ? -0.061 -3.090 9.259 1.00 95.75 109 VAL A N 1
ATOM 818 C CA . VAL A 1 109 ? 0.910 -2.003 9.075 1.00 95.75 109 VAL A CA 1
ATOM 819 C C . VAL A 1 109 ? 0.215 -0.635 9.075 1.00 95.75 109 VAL A C 1
ATOM 821 O O . VAL A 1 109 ? -0.225 -0.112 8.056 1.00 95.75 109 VAL A O 1
ATOM 824 N N . GLY A 1 110 ? 0.177 0.018 10.240 1.00 91.88 110 GLY A N 1
ATOM 825 C CA . GLY A 1 110 ? -0.475 1.329 10.412 1.00 91.88 110 GLY A CA 1
ATOM 826 C C . GLY A 1 110 ? 0.396 2.569 10.145 1.00 91.88 110 GLY A C 1
ATOM 827 O O . GLY A 1 110 ? -0.095 3.700 10.229 1.00 91.88 110 GLY A O 1
ATOM 828 N N . SER A 1 111 ? 1.690 2.403 9.855 1.00 95.31 111 SER A N 1
ATOM 829 C CA . SER A 1 111 ? 2.658 3.507 9.753 1.00 95.31 111 SER A CA 1
ATOM 830 C C . SER A 1 111 ? 3.067 3.786 8.311 1.00 95.31 111 SER A C 1
ATOM 832 O O . SER A 1 111 ? 3.632 2.918 7.653 1.00 95.31 111 SER A O 1
ATOM 834 N N . ALA A 1 112 ? 2.900 5.032 7.854 1.00 97.12 112 ALA A N 1
ATOM 835 C CA . ALA A 1 112 ? 3.311 5.453 6.511 1.00 97.12 112 ALA A CA 1
ATOM 836 C C . ALA A 1 112 ? 4.817 5.250 6.262 1.00 97.12 112 ALA A C 1
ATOM 838 O O . ALA A 1 112 ? 5.234 4.928 5.154 1.00 97.12 112 ALA A O 1
ATOM 839 N N . ARG A 1 113 ? 5.649 5.399 7.305 1.00 97.69 113 ARG A N 1
ATOM 840 C CA . ARG A 1 113 ? 7.095 5.135 7.221 1.00 97.69 113 ARG A CA 1
ATOM 841 C C . ARG A 1 113 ? 7.401 3.644 7.119 1.00 97.69 113 ARG A C 1
ATOM 843 O O . ARG A 1 113 ? 8.327 3.274 6.410 1.00 97.69 113 ARG A O 1
ATOM 850 N N . ALA A 1 114 ? 6.661 2.805 7.847 1.00 98.00 114 ALA A N 1
ATOM 851 C CA . ALA A 1 114 ? 6.810 1.356 7.735 1.00 98.00 114 ALA A CA 1
ATOM 852 C C . ALA A 1 114 ? 6.375 0.874 6.349 1.00 98.00 114 ALA A C 1
ATOM 854 O O . ALA A 1 114 ? 7.119 0.144 5.707 1.00 98.00 114 ALA A O 1
ATOM 855 N N . LEU A 1 115 ? 5.243 1.380 5.859 1.00 98.12 115 LEU A N 1
ATOM 856 C CA . LEU A 1 115 ? 4.734 1.095 4.525 1.00 98.12 115 LEU A CA 1
ATOM 857 C C . LEU A 1 115 ? 5.726 1.507 3.428 1.00 98.12 115 LEU A C 1
ATOM 859 O O . LEU A 1 115 ? 6.046 0.692 2.575 1.00 98.12 115 LEU A O 1
ATOM 863 N N . ALA A 1 116 ? 6.303 2.711 3.498 1.00 98.12 116 ALA A N 1
ATOM 864 C CA . ALA A 1 116 ? 7.325 3.140 2.538 1.00 98.12 116 ALA A CA 1
ATOM 865 C C . ALA A 1 116 ? 8.546 2.196 2.497 1.00 98.12 116 ALA A C 1
ATOM 867 O O . ALA A 1 116 ? 9.012 1.850 1.417 1.00 98.12 116 ALA A O 1
ATOM 868 N N . ARG A 1 117 ? 9.022 1.704 3.653 1.00 98.06 117 ARG A N 1
ATOM 869 C CA . ARG A 1 117 ? 10.108 0.704 3.695 1.00 98.06 117 ARG A CA 1
ATOM 870 C C . ARG A 1 117 ? 9.701 -0.635 3.077 1.00 98.06 117 ARG A C 1
ATOM 872 O O . ARG A 1 117 ? 10.531 -1.302 2.461 1.00 98.06 117 ARG A O 1
ATOM 879 N N . LEU A 1 118 ? 8.444 -1.044 3.240 1.00 98.12 118 LEU A N 1
ATOM 880 C CA . LEU A 1 118 ? 7.926 -2.264 2.617 1.00 98.12 118 LEU A CA 1
ATOM 881 C C . LEU A 1 118 ? 7.845 -2.118 1.096 1.00 98.12 118 LEU A C 1
ATOM 883 O O . LEU A 1 118 ? 8.224 -3.053 0.398 1.00 98.12 118 LEU A O 1
ATOM 887 N N . CYS A 1 119 ? 7.471 -0.942 0.579 1.00 97.81 119 CYS A N 1
ATOM 888 C CA . CYS A 1 119 ? 7.509 -0.651 -0.859 1.00 97.81 119 CYS A CA 1
ATOM 889 C C . CYS A 1 119 ? 8.907 -0.832 -1.474 1.00 97.81 119 CYS A C 1
ATOM 891 O O . CYS A 1 119 ? 9.013 -1.134 -2.658 1.00 97.81 119 CYS A O 1
ATOM 893 N N . GLU A 1 120 ? 9.975 -0.674 -0.689 1.00 96.38 120 GLU A N 1
ATOM 894 C CA . GLU A 1 120 ? 11.358 -0.858 -1.147 1.00 96.38 120 GLU A CA 1
ATOM 895 C C . GLU A 1 120 ? 11.851 -2.307 -1.005 1.00 96.38 120 GLU A C 1
ATOM 897 O O . GLU A 1 120 ? 12.603 -2.791 -1.850 1.00 96.38 120 GLU A O 1
ATOM 902 N N . SER A 1 121 ? 11.436 -3.009 0.052 1.00 95.44 121 SER A N 1
ATOM 903 C CA . SER A 1 121 ? 12.049 -4.282 0.468 1.00 95.44 121 SER A CA 1
ATOM 904 C C . SER A 1 121 ? 11.180 -5.519 0.243 1.00 95.44 121 SER A C 1
ATOM 906 O O . SER A 1 121 ? 11.708 -6.601 -0.009 1.00 95.44 121 SER A O 1
ATOM 908 N N . HIS A 1 122 ? 9.855 -5.389 0.310 1.00 96.69 122 HIS A N 1
ATOM 909 C CA . HIS A 1 122 ? 8.936 -6.523 0.328 1.00 96.69 122 HIS A CA 1
ATOM 910 C C . HIS A 1 122 ? 8.302 -6.758 -1.045 1.00 96.69 122 HIS A C 1
ATOM 912 O O . HIS A 1 122 ? 7.708 -5.854 -1.635 1.00 96.69 122 HIS A O 1
ATOM 918 N N . ILE A 1 123 ? 8.363 -7.998 -1.541 1.00 95.75 123 ILE A N 1
ATOM 919 C CA . ILE A 1 123 ? 7.996 -8.317 -2.927 1.00 95.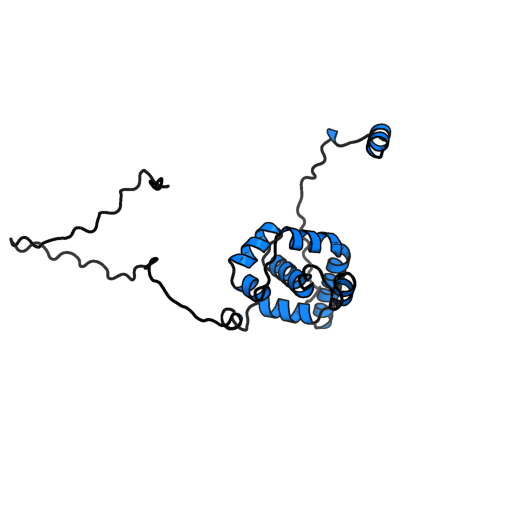75 123 ILE A CA 1
ATOM 920 C C . ILE A 1 123 ? 6.543 -7.973 -3.277 1.00 95.75 123 ILE A C 1
ATOM 922 O O . ILE A 1 123 ? 6.304 -7.359 -4.309 1.00 95.75 123 ILE A O 1
ATOM 926 N N . ALA A 1 124 ? 5.585 -8.266 -2.393 1.00 97.38 124 ALA A N 1
ATOM 927 C CA . ALA A 1 124 ? 4.176 -7.934 -2.620 1.00 97.38 124 ALA A CA 1
ATOM 928 C C . ALA A 1 124 ? 3.920 -6.421 -2.762 1.00 97.38 124 ALA A C 1
ATOM 930 O O . ALA A 1 124 ? 3.153 -5.998 -3.623 1.00 97.38 124 ALA A O 1
ATOM 931 N N . TYR A 1 125 ? 4.599 -5.593 -1.963 1.00 97.75 125 TYR A N 1
ATOM 932 C CA . TYR A 1 125 ? 4.469 -4.137 -2.040 1.00 97.75 125 TYR A CA 1
ATOM 933 C C . TYR A 1 125 ? 5.198 -3.581 -3.264 1.00 97.75 125 TYR A C 1
ATOM 935 O O . TYR A 1 125 ? 4.684 -2.686 -3.925 1.00 97.75 125 TYR A O 1
ATOM 943 N N . ARG A 1 126 ? 6.352 -4.156 -3.627 1.00 96.75 126 ARG A N 1
ATOM 944 C CA . ARG A 1 126 ? 7.043 -3.839 -4.886 1.00 96.75 126 ARG A CA 1
ATOM 945 C C . ARG A 1 126 ? 6.193 -4.180 -6.110 1.00 96.75 126 ARG A C 1
ATOM 947 O O . ARG A 1 126 ? 6.184 -3.401 -7.059 1.00 96.75 126 ARG A O 1
ATOM 954 N N . TRP A 1 127 ? 5.486 -5.311 -6.073 1.00 97.56 127 TRP A N 1
ATOM 955 C CA . TRP A 1 127 ? 4.539 -5.717 -7.111 1.00 97.56 127 TRP A CA 1
ATOM 956 C C . TRP A 1 127 ? 3.403 -4.700 -7.235 1.00 97.56 127 TRP A C 1
ATOM 958 O O . TRP A 1 127 ? 3.188 -4.185 -8.327 1.00 97.56 127 TRP A O 1
ATOM 968 N N . LEU A 1 128 ? 2.771 -4.315 -6.115 1.00 97.94 128 LEU A N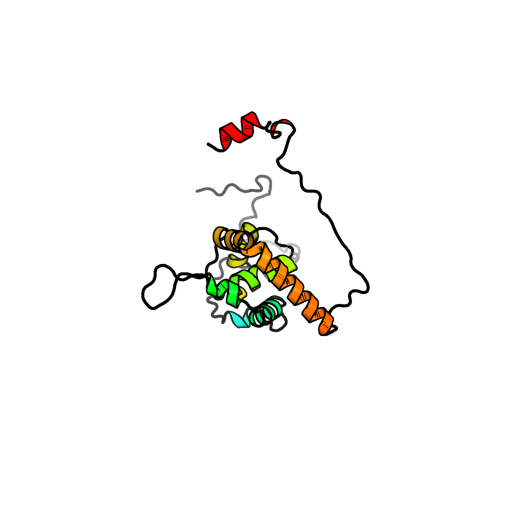 1
ATOM 969 C CA . LEU A 1 128 ? 1.750 -3.259 -6.100 1.00 97.94 128 LEU A CA 1
ATOM 970 C C . LEU A 1 128 ? 2.287 -1.945 -6.677 1.00 97.94 128 LEU A C 1
ATOM 972 O O . LEU A 1 128 ? 1.634 -1.333 -7.513 1.00 97.94 128 LEU A O 1
ATOM 976 N N . CYS A 1 129 ? 3.490 -1.525 -6.272 1.00 97.56 129 CYS A N 1
ATOM 977 C CA . CYS A 1 129 ? 4.118 -0.305 -6.772 1.00 97.56 129 CYS A CA 1
ATOM 978 C C . CYS A 1 129 ? 4.366 -0.316 -8.283 1.00 97.56 129 CYS A C 1
ATOM 980 O O . CYS A 1 129 ? 4.393 0.759 -8.876 1.00 97.56 129 CYS A O 1
ATOM 982 N N . GLY A 1 130 ? 4.599 -1.472 -8.913 1.00 95.69 130 GLY A N 1
ATOM 983 C CA . GLY A 1 130 ? 4.779 -1.546 -10.368 1.00 95.69 130 GLY A CA 1
ATOM 984 C C . GLY A 1 130 ? 5.927 -0.679 -10.909 1.00 95.69 130 GLY A C 1
ATOM 985 O O . GLY A 1 130 ? 5.869 -0.215 -12.042 1.00 95.69 130 GLY A O 1
ATOM 986 N N . GLY A 1 131 ? 6.946 -0.393 -10.090 1.00 93.81 131 GLY A N 1
ATOM 987 C CA . GLY A 1 131 ? 8.043 0.528 -10.426 1.00 93.81 131 GLY A CA 1
ATOM 988 C C . GLY A 1 131 ? 7.814 1.997 -10.039 1.00 93.81 131 GLY A C 1
ATOM 989 O O . GLY A 1 131 ? 8.735 2.805 -10.149 1.00 93.81 131 GLY A O 1
ATOM 990 N N . VAL A 1 132 ? 6.637 2.360 -9.523 1.00 96.25 132 VAL A N 1
ATOM 991 C CA . VAL A 1 132 ? 6.366 3.700 -8.985 1.00 96.25 132 VAL A CA 1
ATOM 992 C C . VAL A 1 132 ? 6.995 3.851 -7.601 1.00 96.25 132 VAL A C 1
ATOM 994 O O . VAL A 1 132 ? 6.658 3.135 -6.660 1.00 96.25 132 VAL A O 1
ATOM 997 N N . THR A 1 133 ? 7.883 4.832 -7.444 1.00 94.62 133 THR A N 1
ATOM 998 C CA . THR A 1 133 ? 8.460 5.169 -6.137 1.00 94.62 133 THR A CA 1
ATOM 999 C C . THR A 1 133 ? 7.467 5.961 -5.290 1.00 94.62 133 THR A C 1
ATOM 1001 O O . THR A 1 133 ? 7.021 7.046 -5.678 1.00 94.62 133 THR A O 1
ATOM 1004 N N . VAL A 1 134 ? 7.168 5.448 -4.097 1.00 95.25 134 VAL A N 1
ATOM 1005 C CA . VAL A 1 134 ? 6.233 6.058 -3.147 1.00 95.25 134 VAL A CA 1
ATOM 1006 C C . VAL A 1 134 ? 6.975 6.427 -1.868 1.00 95.25 134 VAL A C 1
ATOM 1008 O O . VAL A 1 134 ? 7.644 5.590 -1.272 1.00 95.25 134 VAL A O 1
ATOM 1011 N N . ASN A 1 135 ? 6.844 7.677 -1.421 1.00 95.06 135 ASN A N 1
ATOM 1012 C CA . ASN A 1 135 ? 7.439 8.128 -0.164 1.00 95.06 135 ASN A CA 1
ATOM 1013 C C . ASN A 1 135 ? 6.394 8.206 0.963 1.00 95.06 135 ASN A C 1
ATOM 1015 O O . ASN A 1 135 ? 5.182 8.268 0.732 1.00 95.06 135 ASN A O 1
ATOM 1019 N N . TYR A 1 136 ? 6.874 8.242 2.208 1.00 96.50 136 TYR A N 1
ATOM 1020 C CA . TYR A 1 136 ? 5.999 8.250 3.381 1.00 96.50 136 TYR A CA 1
ATOM 1021 C C . TYR A 1 136 ? 5.146 9.523 3.507 1.00 96.50 136 TYR A C 1
ATOM 1023 O O . TYR A 1 136 ? 4.054 9.454 4.071 1.00 96.50 136 TYR A O 1
ATOM 1031 N N . HIS A 1 137 ? 5.613 10.670 2.998 1.00 96.50 137 HIS A N 1
ATOM 1032 C CA . HIS A 1 137 ? 4.831 11.908 3.004 1.00 96.50 137 HIS A CA 1
ATOM 1033 C C . HIS A 1 137 ? 3.604 11.767 2.110 1.00 96.50 137 HIS A C 1
ATOM 1035 O O . HIS A 1 137 ? 2.506 12.072 2.550 1.00 96.50 137 HIS A O 1
ATOM 1041 N N . THR A 1 138 ? 3.760 11.224 0.901 1.00 95.06 138 THR A N 1
ATOM 1042 C CA . THR A 1 138 ? 2.647 10.982 -0.021 1.00 95.06 138 THR A CA 1
ATOM 1043 C C . THR A 1 138 ? 1.627 10.013 0.570 1.00 95.06 138 THR A C 1
ATOM 1045 O O . THR A 1 138 ? 0.431 10.285 0.512 1.00 95.06 138 THR A O 1
ATOM 1048 N N . LEU A 1 139 ? 2.083 8.926 1.201 1.00 96.62 139 LEU A N 1
ATOM 1049 C CA . LEU A 1 139 ? 1.199 7.973 1.881 1.00 96.62 139 LEU A CA 1
ATOM 1050 C C . LEU A 1 139 ? 0.428 8.625 3.032 1.00 96.62 139 LEU A C 1
ATOM 1052 O O . LEU A 1 139 ? -0.779 8.420 3.163 1.00 96.62 139 LEU A O 1
ATOM 1056 N N . SER A 1 140 ? 1.122 9.405 3.862 1.00 96.50 140 SER A N 1
ATOM 1057 C CA . SER A 1 140 ? 0.517 10.104 4.996 1.00 96.50 140 SER A CA 1
ATOM 1058 C C . SER A 1 140 ? -0.489 11.156 4.533 1.00 96.50 140 SER A C 1
ATOM 1060 O O . SER A 1 140 ? -1.609 11.190 5.035 1.00 96.50 140 SER A O 1
ATOM 1062 N N . ASP A 1 141 ? -0.111 11.981 3.559 1.00 95.25 141 ASP A N 1
ATOM 1063 C CA . ASP A 1 141 ? -0.959 13.022 2.985 1.00 95.25 141 ASP A CA 1
ATOM 1064 C C . ASP A 1 141 ? -2.226 12.435 2.375 1.00 95.25 141 ASP A C 1
ATOM 1066 O O . ASP A 1 141 ? -3.307 12.962 2.613 1.00 95.25 141 ASP A O 1
ATOM 1070 N N . PHE A 1 142 ? -2.105 11.342 1.618 1.00 94.62 142 PHE A N 1
ATOM 1071 C CA . PHE A 1 142 ? -3.252 10.658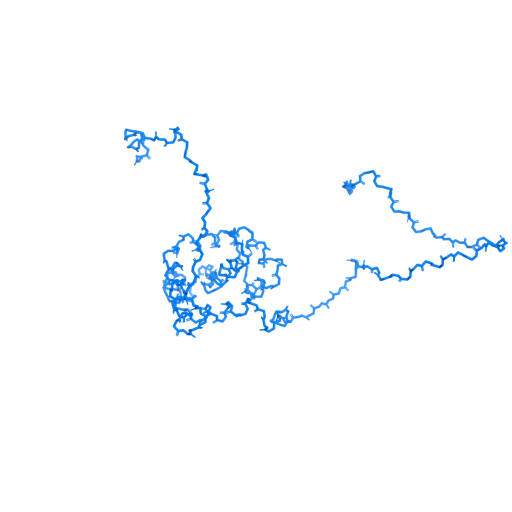 1.031 1.00 94.62 142 PHE A CA 1
ATOM 1072 C C . PHE A 1 142 ? -4.228 10.181 2.108 1.00 94.62 142 PHE A C 1
ATOM 1074 O O . PHE A 1 142 ? -5.423 10.451 2.021 1.00 94.62 142 PHE A O 1
ATOM 1081 N N . ARG A 1 143 ? -3.716 9.537 3.164 1.00 91.25 143 ARG A N 1
ATOM 1082 C CA . ARG A 1 143 ? -4.558 9.022 4.248 1.00 91.25 143 ARG A CA 1
ATOM 1083 C C . ARG A 1 143 ? -5.258 10.137 5.024 1.00 91.25 143 ARG A C 1
ATOM 1085 O O . ARG A 1 143 ? -6.404 9.963 5.406 1.00 91.25 143 ARG A O 1
ATOM 1092 N N . VAL A 1 144 ? -4.581 11.264 5.256 1.00 92.12 144 VAL A N 1
ATOM 1093 C CA . VAL A 1 144 ? -5.123 12.392 6.035 1.00 92.12 144 VAL A CA 1
ATOM 1094 C C . VAL A 1 144 ? -6.083 13.258 5.217 1.00 92.12 144 VAL A C 1
ATOM 1096 O O . VAL A 1 144 ? -7.086 13.712 5.752 1.00 92.12 144 VAL A O 1
ATOM 1099 N N . LYS A 1 145 ? -5.805 13.498 3.931 1.00 92.25 145 LYS A N 1
ATOM 1100 C CA . LYS A 1 145 ? -6.629 14.379 3.080 1.00 92.25 145 LYS A CA 1
ATOM 1101 C C . LYS A 1 145 ? -7.951 13.752 2.637 1.00 92.25 145 LYS A C 1
ATOM 1103 O O . LYS A 1 145 ? -8.808 14.474 2.137 1.00 92.25 145 LYS A O 1
ATOM 1108 N N . HIS A 1 146 ? -8.091 12.435 2.762 1.00 89.12 146 HIS A N 1
ATOM 1109 C CA . HIS A 1 146 ? -9.219 11.688 2.209 1.00 89.12 146 HIS A CA 1
ATOM 1110 C C . HIS A 1 146 ? -9.913 10.787 3.239 1.00 89.12 146 HIS A C 1
ATOM 1112 O O . HIS A 1 146 ? -10.591 9.852 2.831 1.00 89.12 146 HIS A O 1
ATOM 1118 N N . VAL A 1 147 ? -9.757 11.037 4.547 1.00 87.81 147 VAL A N 1
ATOM 1119 C CA . VAL A 1 147 ? -10.285 10.172 5.625 1.00 87.81 147 VAL A CA 1
ATOM 1120 C C . VAL A 1 147 ? -11.755 9.810 5.413 1.00 87.81 147 VAL A C 1
ATOM 1122 O O . VAL A 1 147 ? -12.096 8.633 5.432 1.00 87.81 147 VAL A O 1
ATOM 1125 N N . GLU A 1 148 ? -12.604 10.798 5.145 1.00 88.75 148 GLU A N 1
ATOM 1126 C CA . GLU A 1 148 ? -14.050 10.609 4.999 1.00 88.75 148 GLU A CA 1
ATOM 1127 C C . GLU A 1 148 ? -14.386 9.761 3.765 1.00 88.75 148 GLU A C 1
ATOM 1129 O O . GLU A 1 148 ? -15.293 8.930 3.778 1.00 88.75 148 GLU A O 1
ATOM 1134 N N . LEU A 1 149 ? -13.626 9.945 2.683 1.00 86.75 149 LEU A N 1
ATOM 1135 C CA . LEU A 1 149 ? -13.789 9.154 1.468 1.00 86.75 149 LEU A CA 1
ATOM 1136 C C . LEU A 1 149 ? -13.302 7.715 1.667 1.00 86.75 149 LEU A C 1
ATOM 1138 O O . LEU A 1 149 ? -13.946 6.787 1.188 1.00 86.75 149 LEU A O 1
ATOM 1142 N N . LEU A 1 150 ? -12.183 7.528 2.370 1.00 85.75 150 LEU A N 1
ATOM 1143 C CA . LEU A 1 150 ? -11.649 6.208 2.709 1.00 85.75 150 LEU A CA 1
ATOM 1144 C C . LEU A 1 150 ? -12.626 5.433 3.597 1.00 85.75 150 LEU A C 1
ATOM 1146 O O . LEU A 1 150 ? -12.862 4.253 3.353 1.00 85.75 150 LEU A O 1
ATOM 1150 N N . GLU A 1 151 ? -13.222 6.101 4.587 1.00 86.81 151 GLU A N 1
ATOM 1151 C CA . GLU A 1 151 ? -14.262 5.528 5.442 1.00 86.81 151 GLU A CA 1
ATOM 1152 C C . GLU A 1 151 ? -15.467 5.076 4.615 1.00 86.81 151 GLU A C 1
ATOM 1154 O O . GLU A 1 151 ? -15.873 3.919 4.708 1.00 86.81 151 GLU A O 1
ATOM 1159 N N . LYS A 1 152 ? -15.982 5.945 3.735 1.00 89.62 152 LYS A N 1
ATOM 1160 C CA . LYS A 1 152 ? -17.093 5.592 2.845 1.00 89.62 152 LYS A CA 1
ATOM 1161 C C . LYS A 1 152 ? -16.760 4.382 1.965 1.00 89.62 152 LYS A C 1
ATOM 1163 O O . LYS A 1 152 ? -17.539 3.440 1.908 1.00 89.62 152 LYS A O 1
ATOM 1168 N N . LEU A 1 153 ? -15.598 4.386 1.312 1.00 86.38 153 LEU A N 1
ATOM 1169 C CA . LEU A 1 153 ? -15.169 3.296 0.430 1.00 86.38 153 LEU A CA 1
ATOM 1170 C C . LEU A 1 153 ? -15.006 1.965 1.178 1.00 86.38 153 LEU A C 1
ATOM 1172 O O . LEU A 1 153 ? -15.278 0.903 0.616 1.00 86.38 153 LEU A O 1
ATOM 1176 N N . LEU A 1 154 ? -14.587 2.009 2.444 1.00 82.38 154 LEU A N 1
ATOM 1177 C CA . LEU A 1 154 ? -14.524 0.828 3.297 1.00 82.38 154 LEU A CA 1
ATOM 1178 C C . LEU A 1 154 ? -15.927 0.308 3.638 1.00 82.38 154 LEU A C 1
ATOM 1180 O O . LEU A 1 154 ? -16.169 -0.892 3.525 1.00 82.38 154 LEU A O 1
ATOM 1184 N N . VAL A 1 155 ? -16.845 1.201 4.020 1.00 87.75 155 VAL A N 1
ATOM 1185 C CA . VAL A 1 155 ? -18.243 0.856 4.332 1.00 87.75 155 VAL A CA 1
ATOM 1186 C C . VAL A 1 155 ? -18.938 0.243 3.118 1.00 87.75 155 VAL A C 1
ATOM 1188 O O . VAL A 1 155 ? -19.501 -0.845 3.230 1.00 87.75 155 VAL A O 1
ATOM 1191 N N . ASP A 1 156 ? -18.839 0.889 1.955 1.00 87.50 156 ASP A N 1
ATOM 1192 C CA . ASP A 1 156 ? -19.404 0.396 0.693 1.00 87.50 156 ASP A CA 1
ATOM 1193 C C . ASP A 1 156 ? -18.821 -0.984 0.336 1.00 87.50 156 ASP A C 1
ATOM 1195 O O . ASP A 1 156 ? -19.523 -1.885 -0.133 1.00 87.50 156 ASP A O 1
ATOM 1199 N N . GLY A 1 157 ? -17.536 -1.177 0.631 1.00 83.38 157 GLY A N 1
ATOM 1200 C CA . GLY A 1 157 ? -16.834 -2.441 0.482 1.00 83.38 157 GLY A CA 1
ATOM 1201 C C . GLY A 1 157 ? -17.389 -3.579 1.323 1.00 83.38 157 GLY A C 1
ATOM 1202 O O . GLY A 1 157 ? -17.750 -4.634 0.799 1.00 83.38 157 GLY A O 1
ATOM 1203 N N . VAL A 1 158 ? -17.486 -3.359 2.634 1.00 84.19 158 VAL A N 1
ATOM 1204 C CA . VAL A 1 158 ? -18.053 -4.340 3.569 1.00 84.19 158 VAL A CA 1
ATOM 1205 C C . VAL A 1 158 ? -19.508 -4.634 3.210 1.00 84.19 158 VAL A C 1
ATOM 1207 O O . VAL A 1 158 ? -19.893 -5.800 3.161 1.00 84.19 158 VAL A O 1
ATOM 1210 N N . ALA A 1 159 ? -20.296 -3.610 2.870 1.00 87.56 159 ALA A N 1
ATOM 1211 C CA . ALA A 1 159 ? -21.676 -3.781 2.423 1.00 87.56 159 ALA A CA 1
ATOM 1212 C C . ALA A 1 159 ? -21.772 -4.658 1.162 1.00 87.56 159 ALA A C 1
ATOM 1214 O O . ALA A 1 159 ? -22.637 -5.529 1.080 1.00 87.56 159 ALA A O 1
ATOM 1215 N N . THR A 1 160 ? -20.852 -4.488 0.209 1.00 85.31 160 THR A N 1
ATOM 1216 C CA . THR A 1 160 ? -20.781 -5.325 -0.999 1.00 85.31 160 THR A CA 1
ATOM 1217 C C . THR A 1 160 ? -20.453 -6.780 -0.660 1.00 85.31 160 THR A C 1
ATOM 1219 O O . THR A 1 160 ? -21.082 -7.696 -1.192 1.00 85.31 160 THR A O 1
ATOM 1222 N N . LEU A 1 161 ? -19.508 -7.016 0.256 1.00 85.06 161 LEU A N 1
ATOM 1223 C CA . LEU A 1 161 ? -19.161 -8.366 0.713 1.00 85.06 161 LEU A CA 1
ATOM 1224 C C . LEU A 1 161 ? -20.321 -9.041 1.456 1.00 85.06 161 LEU A C 1
ATOM 1226 O O . LEU A 1 161 ? -20.562 -10.232 1.253 1.00 85.06 161 LEU A O 1
ATOM 1230 N N . MET A 1 162 ? -21.064 -8.285 2.268 1.00 85.38 162 MET A N 1
ATOM 1231 C CA . MET A 1 162 ? -22.276 -8.766 2.934 1.00 85.38 162 MET A CA 1
ATOM 1232 C C . MET A 1 162 ? -23.365 -9.133 1.922 1.00 85.38 162 MET A C 1
ATOM 1234 O O . MET A 1 162 ? -23.940 -10.215 2.003 1.00 85.38 162 MET A O 1
ATOM 1238 N N . ALA A 1 163 ? -23.622 -8.269 0.936 1.00 86.00 163 ALA A N 1
ATOM 1239 C CA . ALA A 1 163 ? -24.612 -8.527 -0.110 1.00 86.00 163 ALA A CA 1
ATOM 1240 C C . ALA A 1 163 ? -24.255 -9.755 -0.967 1.00 86.00 163 ALA A C 1
ATOM 1242 O O . ALA A 1 163 ? -25.143 -10.479 -1.410 1.00 86.00 163 ALA A O 1
ATOM 1243 N N . GLY A 1 164 ? -22.959 -10.012 -1.169 1.00 84.44 164 GLY A N 1
ATOM 1244 C CA . GLY A 1 164 ? -22.451 -11.208 -1.845 1.00 84.44 164 GLY A CA 1
ATOM 1245 C C . GLY A 1 164 ? -22.406 -12.473 -0.979 1.00 84.44 164 GLY A C 1
ATOM 1246 O O . GLY A 1 164 ? -21.981 -13.513 -1.476 1.00 84.44 164 GLY A O 1
ATOM 1247 N N . GLY A 1 165 ? -22.793 -12.404 0.301 1.00 83.62 165 GLY A N 1
ATOM 1248 C CA . GLY A 1 165 ? -22.747 -13.538 1.232 1.00 83.62 165 GLY A CA 1
ATOM 1249 C C . GLY A 1 165 ? -21.333 -13.984 1.625 1.00 83.62 165 GLY A C 1
ATOM 1250 O O . GLY A 1 165 ? -21.161 -15.087 2.136 1.00 83.62 165 GLY A O 1
ATOM 1251 N N . LEU A 1 166 ? -20.317 -13.151 1.381 1.00 83.44 166 LEU A N 1
ATOM 1252 C CA . LEU A 1 166 ? -18.912 -13.440 1.699 1.00 83.44 166 LEU A CA 1
ATOM 1253 C C . LEU A 1 166 ? -18.550 -13.076 3.145 1.00 83.44 166 LEU A C 1
ATOM 1255 O O . LEU A 1 166 ? -17.556 -13.567 3.675 1.00 83.44 166 LEU A O 1
ATOM 1259 N N . VAL A 1 167 ? -19.345 -12.209 3.772 1.00 79.25 167 VAL A N 1
ATOM 1260 C CA . VAL A 1 167 ? -19.214 -11.803 5.174 1.00 79.25 167 VAL A CA 1
ATOM 1261 C C . VAL A 1 167 ? -20.583 -11.909 5.837 1.00 79.25 167 VAL A C 1
ATOM 1263 O O . VAL A 1 167 ? -21.550 -11.318 5.362 1.00 79.25 167 VAL A O 1
ATOM 1266 N N . ASP A 1 168 ? -20.648 -12.637 6.950 1.00 76.12 168 ASP A N 1
ATOM 1267 C CA . ASP A 1 168 ? -21.820 -12.698 7.823 1.00 76.12 168 ASP A CA 1
ATOM 1268 C C . ASP A 1 168 ? -21.622 -11.758 9.024 1.00 76.12 168 ASP A C 1
ATOM 1270 O O . ASP A 1 168 ? -20.558 -11.733 9.643 1.00 76.12 168 ASP A O 1
ATOM 1274 N N . MET A 1 169 ? -22.656 -10.987 9.365 1.00 73.69 169 MET A N 1
ATOM 1275 C CA . MET A 1 169 ? -22.666 -10.074 10.516 1.00 73.69 169 MET A CA 1
ATOM 1276 C C . MET A 1 169 ? -23.252 -10.716 11.781 1.00 73.69 169 MET A C 1
ATOM 1278 O O . MET A 1 169 ? -23.486 -10.020 12.769 1.00 73.69 169 MET A O 1
ATOM 1282 N N . ALA A 1 170 ? -23.458 -12.038 11.799 1.00 79.81 170 ALA A N 1
ATOM 1283 C CA . ALA A 1 170 ? -23.934 -12.762 12.980 1.00 79.81 170 ALA A CA 1
ATOM 1284 C C . ALA A 1 170 ? -23.029 -12.599 14.216 1.00 79.81 170 ALA A C 1
ATOM 1286 O O . ALA A 1 170 ? -23.498 -12.737 15.348 1.00 79.81 170 ALA A O 1
ATOM 1287 N N . ARG A 1 171 ? -21.735 -12.299 14.030 1.00 74.75 171 ARG A N 1
ATOM 1288 C CA . ARG A 1 171 ? -20.803 -12.018 15.128 1.00 74.75 171 ARG A CA 1
ATOM 1289 C C . ARG A 1 171 ? -19.852 -10.882 14.764 1.00 74.75 171 ARG A C 1
ATOM 1291 O O . ARG A 1 171 ? -18.991 -11.037 13.907 1.00 74.75 171 ARG A O 1
ATOM 1298 N N . VAL A 1 172 ? -19.965 -9.776 15.494 1.00 81.25 172 VAL A N 1
ATOM 1299 C CA . VAL A 1 172 ? -19.049 -8.633 15.406 1.00 81.25 172 VAL A CA 1
ATOM 1300 C C . VAL A 1 172 ? -18.210 -8.578 16.679 1.00 81.25 172 VAL A C 1
ATOM 1302 O O . VAL A 1 172 ? -18.748 -8.635 17.784 1.00 81.25 172 VAL A O 1
ATOM 1305 N N . ALA A 1 173 ? -16.893 -8.469 16.526 1.00 81.44 173 ALA A N 1
ATOM 1306 C CA . ALA A 1 173 ? -15.978 -8.175 17.622 1.00 81.44 173 ALA A CA 1
ATOM 1307 C C . ALA A 1 173 ? -15.460 -6.743 17.459 1.00 81.44 173 ALA A C 1
ATOM 1309 O O . ALA A 1 173 ? -15.004 -6.364 16.382 1.00 81.44 173 ALA A O 1
ATOM 1310 N N . GLN A 1 174 ? -15.536 -5.955 18.528 1.00 82.69 174 GLN A N 1
ATOM 1311 C CA . GLN A 1 174 ? -15.010 -4.597 18.571 1.00 82.69 174 GLN A CA 1
ATOM 1312 C C . GLN A 1 174 ? -13.830 -4.568 19.537 1.00 82.69 174 GLN A C 1
ATOM 1314 O O . GLN A 1 174 ? -14.006 -4.798 20.733 1.00 82.69 174 GLN A O 1
ATOM 1319 N N . ASP A 1 175 ? -12.641 -4.286 19.014 1.00 84.31 175 ASP A N 1
ATOM 1320 C CA . ASP A 1 175 ? -11.449 -4.041 19.823 1.00 84.31 175 ASP A CA 1
ATOM 1321 C C . ASP A 1 175 ? -11.175 -2.535 19.905 1.00 84.31 175 ASP A C 1
ATOM 1323 O O . ASP A 1 175 ? -11.430 -1.778 18.964 1.00 84.31 175 ASP A O 1
ATOM 1327 N N . GLY A 1 176 ? -10.690 -2.083 21.055 1.00 80.19 176 GLY A N 1
ATOM 1328 C CA . GLY A 1 176 ? -10.436 -0.678 21.336 1.00 80.19 176 GLY A CA 1
ATOM 1329 C C . GLY A 1 176 ? -9.053 -0.493 21.936 1.00 80.19 176 GLY A C 1
ATOM 1330 O O . GLY A 1 176 ? -8.728 -1.075 22.967 1.00 80.19 176 GLY A O 1
ATOM 1331 N N . VAL A 1 177 ? -8.249 0.391 21.346 1.00 80.31 177 VAL A N 1
ATOM 1332 C CA . VAL A 1 177 ? -6.947 0.768 21.905 1.00 80.31 177 VAL A CA 1
ATOM 1333 C C . VAL A 1 177 ? -7.051 2.067 22.704 1.00 80.31 177 VAL A C 1
ATOM 1335 O O . VAL A 1 177 ? -7.622 3.063 22.259 1.00 80.31 177 VAL A O 1
ATOM 1338 N N . ARG A 1 178 ? -6.455 2.087 23.901 1.00 83.94 178 ARG A N 1
ATOM 1339 C CA . ARG A 1 178 ? -6.280 3.317 24.683 1.00 83.94 178 ARG A CA 1
ATOM 1340 C C . ARG A 1 178 ? -5.018 4.041 24.232 1.00 83.94 178 ARG A C 1
ATOM 1342 O O . ARG A 1 178 ? -3.908 3.618 24.543 1.00 83.94 178 ARG A O 1
ATOM 1349 N N . VAL A 1 179 ? -5.189 5.165 23.546 1.00 81.75 179 VAL A N 1
ATOM 1350 C CA . VAL A 1 179 ? -4.079 6.038 23.146 1.00 81.75 179 VAL A CA 1
ATOM 1351 C C . VAL A 1 179 ? -3.948 7.179 24.151 1.00 81.75 179 VAL A C 1
ATOM 1353 O O . VAL A 1 179 ? -4.924 7.871 24.443 1.00 81.75 179 VAL A O 1
ATOM 1356 N N . ARG A 1 180 ? -2.739 7.404 24.687 1.00 79.81 180 ARG A N 1
ATOM 1357 C CA . ARG A 1 180 ? -2.468 8.624 25.462 1.00 79.81 180 ARG A CA 1
ATOM 1358 C C . ARG A 1 180 ? -2.562 9.823 24.529 1.00 79.81 180 ARG A C 1
ATOM 1360 O O . ARG A 1 180 ? -1.737 9.981 23.633 1.00 79.81 180 ARG A O 1
ATOM 1367 N N . ALA A 1 181 ? -3.535 10.688 24.779 1.00 78.19 181 ALA A N 1
ATOM 1368 C CA . ALA A 1 181 ? -3.560 11.997 24.159 1.00 78.19 181 ALA A CA 1
ATOM 1369 C C . ALA A 1 181 ? -2.360 12.819 24.653 1.00 78.19 181 ALA A C 1
ATOM 1371 O O . ALA A 1 181 ? -2.036 12.812 25.843 1.00 78.19 181 ALA A O 1
ATOM 1372 N N . SER A 1 182 ? -1.731 13.579 23.754 1.00 73.94 182 SER A N 1
ATOM 1373 C CA . SER A 1 182 ? -0.768 14.621 24.128 1.00 73.94 182 SER A CA 1
ATOM 1374 C C . SER A 1 182 ? -1.507 15.852 24.675 1.00 73.94 182 SER A C 1
ATOM 1376 O O . SER A 1 182 ? -1.418 16.949 24.127 1.00 73.94 182 SER A O 1
ATOM 1378 N N . ALA A 1 183 ? -2.283 15.650 25.740 1.00 71.12 183 ALA A N 1
ATOM 1379 C CA . ALA A 1 183 ? -3.092 16.659 26.408 1.00 71.12 183 ALA A CA 1
ATOM 1380 C C . ALA A 1 183 ? -2.946 16.486 27.928 1.00 71.12 183 ALA A C 1
ATOM 1382 O O . ALA A 1 183 ? -3.612 15.658 28.545 1.00 71.12 183 ALA A O 1
ATOM 1383 N N . GLY A 1 184 ? -2.012 17.230 28.525 1.00 76.31 184 GLY A N 1
ATOM 1384 C CA . GLY A 1 184 ? -1.846 17.301 29.980 1.00 76.31 184 GLY A CA 1
ATOM 1385 C C . GLY A 1 184 ? -2.702 18.415 30.590 1.00 76.31 184 GLY A C 1
ATOM 1386 O O . GLY A 1 184 ? -3.199 19.278 29.877 1.00 76.31 184 GLY A O 1
ATOM 1387 N N . ALA A 1 185 ? -2.821 18.486 31.918 1.00 71.94 185 ALA A N 1
ATOM 1388 C CA . ALA A 1 185 ? -3.545 19.582 32.583 1.00 71.94 185 ALA A CA 1
ATOM 1389 C C . ALA A 1 185 ? -3.031 20.987 32.181 1.00 71.94 185 ALA A C 1
ATOM 1391 O O . ALA A 1 185 ? -3.793 21.949 32.151 1.00 71.94 185 ALA A O 1
ATOM 1392 N N . ALA A 1 186 ? -1.757 21.099 31.791 1.00 69.94 186 ALA A N 1
ATOM 1393 C CA . ALA A 1 186 ? -1.155 22.327 31.271 1.00 69.94 186 ALA A CA 1
ATOM 1394 C C . ALA A 1 186 ? -1.577 22.691 29.828 1.00 69.94 186 ALA A C 1
ATOM 1396 O O . ALA A 1 186 ? -1.377 23.829 29.407 1.00 69.94 186 ALA A O 1
ATOM 1397 N N . SER A 1 187 ? -2.169 21.765 29.059 1.00 68.88 187 SER A N 1
ATOM 1398 C CA . SER A 1 187 ? -2.714 22.055 27.723 1.00 68.88 187 SER A CA 1
ATOM 1399 C C . SER A 1 187 ? -4.122 22.661 27.771 1.00 68.88 187 SER A C 1
ATOM 1401 O O . SER A 1 187 ? -4.638 23.069 26.732 1.00 68.88 187 SER A O 1
ATOM 1403 N N . PHE A 1 188 ? -4.742 22.765 28.956 1.00 69.31 188 PHE A N 1
ATOM 1404 C CA . PHE A 1 188 ? -6.018 23.458 29.147 1.00 69.31 188 PHE A CA 1
ATOM 1405 C C . PHE A 1 188 ? -5.827 24.971 28.979 1.00 69.31 188 PHE A C 1
ATOM 1407 O O . PHE A 1 188 ? -5.401 25.688 29.887 1.00 69.31 188 PHE A O 1
ATOM 1414 N N . LYS A 1 189 ? -6.141 25.485 27.790 1.00 74.50 189 LYS A N 1
ATOM 1415 C CA . LYS A 1 189 ? -6.090 26.922 27.500 1.00 74.50 189 LYS A CA 1
ATOM 1416 C C . LYS A 1 189 ? -7.422 27.561 27.910 1.00 74.50 189 LYS A C 1
ATOM 1418 O O . LYS A 1 189 ? -8.485 27.127 27.480 1.00 74.50 189 LYS A O 1
ATOM 1423 N N . ARG A 1 190 ? -7.381 28.608 28.743 1.00 79.62 190 ARG A N 1
ATOM 1424 C CA . ARG A 1 190 ? -8.569 29.425 29.070 1.00 79.62 190 ARG A CA 1
ATOM 1425 C C . ARG A 1 190 ? -8.910 30.339 27.888 1.00 79.62 190 ARG A C 1
ATOM 1427 O O . ARG A 1 190 ? -8.016 30.690 27.123 1.00 79.62 190 ARG A O 1
ATOM 1434 N N . ARG A 1 191 ? -10.170 30.783 27.777 1.00 77.44 191 ARG A N 1
ATOM 1435 C CA . ARG A 1 191 ? -10.689 31.609 26.661 1.00 77.44 191 ARG A CA 1
ATOM 1436 C C . ARG A 1 191 ? -9.736 32.740 26.231 1.00 77.44 191 ARG A C 1
ATOM 1438 O O . ARG A 1 191 ? -9.337 32.780 25.075 1.00 77.44 191 ARG A O 1
ATOM 1445 N N . LYS A 1 192 ? -9.250 33.548 27.183 1.00 78.00 192 LYS A N 1
ATOM 1446 C CA . LYS A 1 192 ? -8.283 34.636 26.922 1.00 78.00 192 LYS A CA 1
ATOM 1447 C C . LYS A 1 192 ? -6.976 34.171 26.266 1.00 78.00 192 LYS A C 1
ATOM 1449 O O . LYS A 1 192 ? -6.375 34.912 25.501 1.00 78.00 192 LYS A O 1
ATOM 1454 N N . THR A 1 193 ? -6.494 32.974 26.592 1.00 76.38 193 THR A N 1
ATOM 1455 C CA . THR A 1 193 ? -5.257 32.405 26.035 1.00 76.38 193 THR A CA 1
ATOM 1456 C C . THR A 1 193 ? -5.478 31.833 24.634 1.00 76.38 193 THR A C 1
ATOM 1458 O O . THR A 1 193 ? -4.548 31.847 23.834 1.00 76.38 193 THR A O 1
ATOM 1461 N N . ILE A 1 194 ? -6.690 31.349 24.338 1.00 76.06 194 ILE A N 1
ATOM 1462 C CA . ILE A 1 194 ? -7.087 30.885 23.000 1.00 76.06 194 ILE A CA 1
ATOM 1463 C C . ILE A 1 194 ? -7.220 32.085 22.054 1.00 76.06 194 ILE A C 1
ATOM 1465 O O . ILE A 1 194 ? -6.597 32.093 20.999 1.00 76.06 194 ILE A O 1
ATOM 1469 N N . GLU A 1 195 ? -7.920 33.140 22.478 1.00 80.00 195 GLU A N 1
ATOM 1470 C CA . GLU A 1 195 ? -8.110 34.375 21.694 1.00 80.00 195 GLU A CA 1
ATOM 1471 C C . GLU A 1 195 ? -6.782 35.069 21.346 1.00 80.00 195 GLU A C 1
ATOM 1473 O O . GLU A 1 195 ? -6.640 35.660 20.280 1.00 80.00 195 GLU A O 1
ATOM 1478 N N . ARG A 1 196 ? -5.779 34.970 22.227 1.00 75.00 196 ARG A N 1
ATOM 1479 C CA . ARG A 1 196 ? -4.437 35.534 22.009 1.00 75.00 196 ARG A CA 1
ATOM 1480 C C . ARG A 1 196 ? -3.577 34.727 21.033 1.00 75.00 196 ARG A C 1
ATOM 1482 O O . ARG A 1 196 ? -2.626 35.280 20.504 1.00 75.00 196 ARG A O 1
ATOM 1489 N N . ALA A 1 197 ? -3.874 33.439 20.856 1.00 70.50 197 ALA A N 1
ATOM 1490 C CA . ALA A 1 197 ? -3.148 32.531 19.965 1.00 70.50 197 ALA A CA 1
ATOM 1491 C C . ALA A 1 197 ? -3.804 32.395 18.576 1.00 70.50 197 ALA A C 1
ATOM 1493 O O . ALA A 1 197 ? -3.227 31.769 17.696 1.00 70.50 197 ALA A O 1
ATOM 1494 N N . GLN A 1 198 ? -5.014 32.938 18.403 1.00 62.66 198 GLN A N 1
ATOM 1495 C CA . GLN A 1 198 ? -5.758 32.992 17.137 1.00 62.66 198 GLN A CA 1
ATOM 1496 C C . GLN A 1 198 ? -5.583 34.328 16.386 1.00 62.66 198 GLN A C 1
ATOM 1498 O O . GLN A 1 198 ? -6.217 34.529 15.353 1.00 62.66 198 GLN A O 1
ATOM 1503 N N . ARG A 1 199 ? -4.750 35.237 16.910 1.00 47.75 199 ARG A N 1
ATOM 1504 C CA . ARG A 1 199 ? -4.226 36.410 16.196 1.00 47.75 199 ARG A CA 1
ATOM 1505 C C . ARG A 1 199 ? -2.838 36.096 15.666 1.00 47.75 199 ARG A C 1
ATOM 1507 O O . ARG A 1 199 ? -2.531 36.606 14.572 1.00 47.75 199 ARG A O 1
#

Radius of gyration: 28.44 Å; chains: 1; bounding box: 79×80×55 Å

Secondary structure (DSSP, 8-state):
-----S-TTSPPPPP----------------PPP------TT--------TTTTS-TT-HHHHHHHHHTTS--HHHHHT----SSS-SSPPPPHHHHHHHHHHHHHTT---HHHHHHHHHH-HHHHHHHTT----HHHHHHHHHHTHHHHHHHHHHHHHHHHHTTSS--S-----------S--GGG---HHHHHHH--

Sequence (199 aa):
MSNPTLFPDLPTAPEAADSTPTVGGPAPSPVARPRVLEPDRNSVRLTTSDLDSLLPPDHNARAVWAYVQRMDLSPLYAAIRARGSHPGRPSIDPALLMALWLFATLEGVGSARALARLCESHIAYRWLCGGVTVNYHTLSDFRVKHVELLEKLLVDGVATLMAGGLVDMARVAQDGVRVRASAGAASFKRRKTIERAQR

pLDDT: mean 82.97, std 15.03, range [37.28, 98.12]

Foldseek 3Di:
DDDPPPCPPDPDDPDPDPDDDDDDDDDPDPPDDDDDDDDDPVDDDDDDDDLVVLDDPPDVLVVLLVLLVPFPCVVVVVPDPADDDDGDDDDDDPSLLSSLVVVCVVVVNPALQVSLVCCVPPSSNVSSCVPPRDHSVNSVCSCVVCVVVSVVRVVVVVVVCVVVVNDDVPDDDDDDDDDDDPDDPVNDADPVRVVVVVD